Protein AF-A0A7S3DRX4-F1 (afdb_monomer_lite)

Foldseek 3Di:
DVVVVVVVVVPPPPDDPPDDDPDDDDQPDPDCPSVLCVVPVPDQAEEQEDDDPVSVVSLVVQLVCQLQQLDQRHAEYQQEPNSCVVVLVVQCVCVVVVVTDDRSCLSYHYDPHPVRSVVVSVVSSVDDRDGDDNDDPVVVCVVPCPDDDDDPDDDDDDDPDDDDPDCPCSVPVPDDDDDDPPPPD

Sequence (185 aa):
DKAEIRQSADHALENDPSQPIRQLLVAGGIDLQERKRLLVQGANALIVLPGGPGTFDEMWEMACARNLGMSQLPMVCVNIDNYYEPFRQMLERAWKDKLVKLRPQDIIHFASSAEEAVRWCEDAQHREAPFVELKKRKEALRSQSVLGSPIVETTPKRRISLVAKSLSWLSSFGHQEQTDEMQAR

Radius of gyration: 22.52 Å; chains: 1; bounding box: 49×74×50 Å

Structure (mmCIF, N/CA/C/O backbone):
data_AF-A0A7S3DRX4-F1
#
_entry.id   AF-A0A7S3DRX4-F1
#
loop_
_atom_site.group_PDB
_atom_site.id
_atom_site.type_symbol
_atom_site.label_atom_id
_atom_site.label_alt_id
_atom_site.label_comp_id
_atom_site.label_asym_id
_atom_site.label_entity_id
_atom_site.label_seq_id
_atom_site.pdbx_PDB_ins_code
_atom_site.Cartn_x
_atom_site.Cartn_y
_atom_site.Cartn_z
_atom_site.occupancy
_atom_site.B_iso_or_equiv
_atom_site.auth_seq_id
_atom_site.auth_comp_id
_atom_site.auth_asym_id
_atom_site.auth_atom_id
_atom_site.pdbx_PDB_model_num
ATOM 1 N N . ASP A 1 1 ? -3.727 -34.685 -38.687 1.00 49.28 1 ASP A N 1
ATOM 2 C CA . ASP A 1 1 ? -4.941 -33.884 -38.506 1.00 49.28 1 ASP A CA 1
ATOM 3 C C . ASP A 1 1 ? -4.659 -32.784 -37.485 1.00 49.28 1 ASP A C 1
ATOM 5 O O . ASP A 1 1 ? -4.166 -33.090 -36.407 1.00 49.28 1 ASP A O 1
ATOM 9 N N . LYS A 1 2 ? -4.801 -31.500 -37.841 1.00 40.38 2 LYS A N 1
ATOM 10 C CA . LYS A 1 2 ? -4.405 -30.376 -36.955 1.00 40.38 2 LYS A CA 1
ATOM 11 C C . LYS A 1 2 ? -5.476 -30.041 -35.907 1.00 40.38 2 LYS A C 1
ATOM 13 O O . LYS A 1 2 ? -5.197 -29.262 -34.996 1.00 40.38 2 LYS A O 1
ATOM 18 N N . ALA A 1 3 ? -6.673 -30.614 -36.042 1.00 46.56 3 ALA A N 1
ATOM 19 C CA . ALA A 1 3 ? -7.772 -30.449 -35.096 1.00 46.56 3 ALA A CA 1
ATOM 20 C C . ALA A 1 3 ? -7.624 -31.377 -33.873 1.00 46.56 3 ALA A C 1
ATOM 22 O O . ALA A 1 3 ? -7.776 -30.914 -32.746 1.00 46.56 3 ALA A O 1
ATOM 23 N N . GLU A 1 4 ? -7.206 -32.632 -34.070 1.00 43.31 4 GLU A N 1
ATOM 24 C CA . GLU A 1 4 ? -7.025 -33.608 -32.977 1.00 43.31 4 GLU A CA 1
ATOM 25 C C . GLU A 1 4 ? -5.860 -33.258 -32.035 1.00 43.31 4 GLU A C 1
ATOM 27 O O . GLU A 1 4 ? -5.926 -33.493 -30.828 1.00 43.31 4 GLU A O 1
ATOM 32 N N . ILE A 1 5 ? -4.808 -32.615 -32.556 1.00 48.59 5 ILE A N 1
ATOM 33 C CA . ILE A 1 5 ? -3.662 -32.165 -31.746 1.00 48.59 5 ILE A CA 1
ATOM 34 C C . ILE A 1 5 ? -4.059 -31.003 -30.817 1.00 48.59 5 ILE A C 1
ATOM 36 O O . ILE A 1 5 ? -3.516 -30.885 -29.723 1.00 48.59 5 ILE A O 1
ATOM 40 N N . ARG A 1 6 ? -5.028 -30.164 -31.216 1.00 46.38 6 ARG A N 1
ATOM 41 C CA . ARG A 1 6 ? -5.523 -29.051 -30.386 1.00 46.38 6 ARG A CA 1
ATOM 42 C C . ARG A 1 6 ? -6.396 -29.545 -29.232 1.00 46.38 6 ARG A C 1
ATOM 44 O O . ARG A 1 6 ? -6.148 -29.162 -28.099 1.00 46.38 6 ARG A O 1
ATOM 51 N N . GLN A 1 7 ? -7.319 -30.471 -29.494 1.00 46.53 7 GLN A N 1
ATOM 52 C CA . GLN A 1 7 ? -8.170 -31.045 -28.440 1.00 46.53 7 GLN A CA 1
ATOM 53 C C . GLN A 1 7 ? -7.386 -31.857 -27.398 1.00 46.53 7 GLN A C 1
ATOM 55 O O . GLN A 1 7 ? -7.758 -31.882 -26.229 1.00 46.53 7 GLN A O 1
ATOM 60 N N . SER A 1 8 ? -6.276 -32.480 -27.801 1.00 46.25 8 SER A N 1
ATOM 61 C CA . SER A 1 8 ? -5.409 -33.240 -26.889 1.00 46.25 8 SER A CA 1
ATOM 62 C C . SER A 1 8 ? -4.574 -32.344 -25.959 1.00 46.25 8 SER A C 1
ATOM 64 O O . SER A 1 8 ? -4.158 -32.792 -24.894 1.00 46.25 8 SER A O 1
ATOM 66 N N . ALA A 1 9 ? -4.327 -31.087 -26.346 1.00 49.44 9 ALA A N 1
ATOM 67 C CA . ALA A 1 9 ? -3.584 -30.116 -25.541 1.00 49.44 9 ALA A CA 1
ATOM 68 C C . ALA A 1 9 ? -4.468 -29.430 -24.486 1.00 49.44 9 ALA A C 1
ATOM 70 O O . ALA A 1 9 ? -3.994 -29.142 -23.389 1.00 49.44 9 ALA A O 1
ATOM 71 N N . ASP A 1 10 ? -5.753 -29.231 -24.790 1.00 48.72 10 ASP A N 1
ATOM 72 C CA . ASP A 1 10 ? -6.695 -28.545 -23.898 1.00 48.72 10 ASP A CA 1
ATOM 73 C C . ASP A 1 10 ? -7.048 -29.380 -22.648 1.00 48.72 10 ASP A C 1
ATOM 75 O O . ASP A 1 10 ? -7.311 -28.821 -21.586 1.00 48.72 10 ASP A O 1
ATOM 79 N N . HIS A 1 11 ? -6.988 -30.716 -22.726 1.00 44.94 11 HIS A N 1
ATOM 80 C CA . HIS A 1 11 ? -7.337 -31.612 -21.611 1.00 44.94 11 HIS A CA 1
ATOM 81 C C . HIS A 1 11 ? -6.193 -31.914 -20.622 1.00 44.94 11 HIS A C 1
ATOM 83 O O . HIS A 1 11 ? -6.435 -32.535 -19.590 1.00 44.94 11 HIS A O 1
ATOM 89 N N . ALA A 1 12 ? -4.956 -31.492 -20.906 1.00 45.66 12 ALA A N 1
ATOM 90 C CA . ALA A 1 12 ? -3.770 -31.846 -20.111 1.00 45.66 12 ALA A CA 1
ATOM 91 C C . ALA A 1 12 ? -3.313 -30.749 -19.122 1.00 45.66 12 ALA A C 1
ATOM 93 O O . ALA A 1 12 ? -2.239 -30.861 -18.532 1.00 45.66 12 ALA A O 1
ATOM 94 N N . LEU A 1 13 ? -4.097 -29.680 -18.942 1.00 49.72 13 LEU A N 1
ATOM 95 C CA . LEU A 1 13 ? -3.706 -28.492 -18.164 1.00 49.72 13 LEU A CA 1
ATOM 96 C C . LEU A 1 13 ? -4.310 -28.414 -16.751 1.00 49.72 13 LEU A C 1
ATOM 98 O O . LEU A 1 13 ? -4.142 -27.405 -16.061 1.00 49.72 13 LEU A O 1
ATOM 102 N N . GLU A 1 14 ? -4.980 -29.461 -16.276 1.00 49.88 14 GLU A N 1
ATOM 103 C CA . GLU A 1 14 ? -5.522 -29.486 -14.917 1.00 49.88 14 GLU A CA 1
ATOM 104 C C . GLU A 1 14 ? -4.523 -30.098 -13.921 1.00 49.88 14 GLU A C 1
ATOM 106 O O . GLU A 1 14 ? -4.539 -31.285 -13.618 1.00 49.88 14 GLU A O 1
ATOM 111 N N . ASN A 1 15 ? -3.697 -29.206 -13.360 1.00 53.16 15 ASN A N 1
ATOM 112 C CA . ASN A 1 15 ? -2.988 -29.316 -12.073 1.00 53.16 15 ASN A CA 1
ATOM 113 C C . ASN A 1 15 ? -1.650 -30.082 -12.034 1.00 53.16 15 ASN A C 1
ATOM 115 O O . ASN A 1 15 ? -1.493 -31.047 -11.290 1.00 53.16 15 ASN A O 1
ATOM 119 N N . ASP A 1 16 ? -0.638 -29.543 -12.722 1.00 53.25 16 ASP A N 1
ATOM 120 C CA . ASP A 1 16 ? 0.780 -29.824 -12.453 1.00 53.25 16 ASP A CA 1
ATOM 121 C C . ASP A 1 16 ? 1.459 -28.599 -11.783 1.00 53.25 16 ASP A C 1
ATOM 123 O O . ASP A 1 16 ? 1.502 -27.527 -12.397 1.00 53.25 16 ASP A O 1
ATOM 127 N N . PRO A 1 17 ? 2.002 -28.708 -10.549 1.00 52.19 17 PRO A N 1
ATOM 128 C CA . PRO A 1 17 ? 2.728 -27.626 -9.869 1.00 52.19 17 PRO A CA 1
ATOM 129 C C . PRO A 1 17 ? 4.040 -27.210 -10.563 1.00 52.19 17 PRO A C 1
ATOM 131 O O . PRO A 1 17 ? 4.662 -26.233 -10.144 1.00 52.19 17 PRO A O 1
ATOM 134 N N . SER A 1 18 ? 4.466 -27.918 -11.614 1.00 58.84 18 SER A N 1
ATOM 135 C CA . SER A 1 18 ? 5.641 -27.582 -12.423 1.00 58.84 18 SER A CA 1
ATOM 136 C C . SER A 1 18 ? 5.382 -26.550 -13.528 1.00 58.84 18 SER A C 1
ATOM 138 O O . SER A 1 18 ? 6.347 -26.066 -14.118 1.00 58.84 18 SER A O 1
ATOM 140 N N . GLN A 1 19 ? 4.125 -26.176 -13.808 1.00 57.34 19 GLN A N 1
ATOM 141 C CA . GLN A 1 19 ? 3.816 -25.200 -14.858 1.00 57.34 19 GLN A CA 1
ATOM 142 C C . GLN A 1 19 ? 3.867 -23.759 -14.325 1.00 57.34 19 GLN A C 1
ATOM 144 O O . GLN A 1 19 ? 2.940 -23.320 -13.635 1.00 57.34 19 GLN A O 1
ATOM 149 N N . PRO A 1 20 ? 4.914 -22.972 -14.640 1.00 69.62 20 PRO A N 1
ATOM 150 C CA . PRO A 1 20 ? 5.023 -21.612 -14.156 1.00 69.62 20 PRO A CA 1
ATOM 151 C C . PRO A 1 20 ? 4.202 -20.720 -15.094 1.00 69.62 20 PRO A C 1
ATOM 153 O O . PRO A 1 20 ? 4.526 -20.599 -16.268 1.00 69.62 20 PRO A O 1
ATOM 156 N N . ILE A 1 21 ? 3.160 -20.070 -14.566 1.00 77.06 21 ILE A N 1
ATOM 157 C CA . ILE A 1 21 ? 2.315 -19.081 -15.266 1.00 77.06 21 ILE A CA 1
ATOM 158 C C . ILE A 1 21 ? 1.355 -19.702 -16.303 1.00 77.06 21 ILE A C 1
ATOM 160 O O . ILE A 1 21 ? 1.748 -20.129 -17.382 1.00 77.06 21 ILE A O 1
ATOM 164 N N . ARG A 1 22 ? 0.044 -19.648 -16.014 1.00 84.69 22 ARG A N 1
ATOM 165 C CA . ARG A 1 22 ? -1.017 -20.097 -16.941 1.00 84.69 22 ARG A CA 1
ATOM 166 C C . ARG A 1 22 ? -1.198 -19.181 -18.156 1.00 84.69 22 ARG A C 1
ATOM 168 O O . ARG A 1 22 ? -1.606 -19.640 -19.216 1.00 84.69 22 ARG A O 1
ATOM 175 N N . GLN A 1 23 ? -0.926 -17.886 -18.004 1.00 86.50 23 GLN A N 1
ATOM 176 C CA . GLN A 1 23 ? -1.088 -16.895 -19.065 1.00 86.50 23 GLN A CA 1
ATOM 177 C C . GLN A 1 23 ? -0.111 -15.732 -18.873 1.00 86.50 23 GLN A C 1
ATOM 179 O O . GLN A 1 23 ? -0.004 -15.184 -17.777 1.00 86.50 23 GLN A O 1
ATOM 184 N N . LEU A 1 24 ? 0.568 -15.327 -19.950 1.00 89.69 24 LEU A N 1
ATOM 185 C CA . LEU A 1 24 ? 1.406 -14.129 -19.990 1.00 89.69 24 LEU A CA 1
ATOM 186 C C . LEU A 1 24 ? 0.728 -13.063 -20.854 1.00 89.69 24 LEU A C 1
ATOM 188 O O . LEU A 1 24 ? 0.611 -13.219 -22.068 1.00 89.69 24 LEU A O 1
ATOM 192 N N . LEU A 1 25 ? 0.296 -11.973 -20.225 1.00 89.88 25 LEU A N 1
ATOM 193 C CA . LEU A 1 25 ? -0.255 -10.811 -20.915 1.00 89.88 25 LEU A CA 1
ATOM 194 C C . LEU A 1 25 ? 0.857 -9.787 -21.166 1.00 89.88 25 LEU A C 1
ATOM 196 O O . LEU A 1 25 ? 1.540 -9.367 -20.233 1.00 89.88 25 LEU A O 1
ATOM 200 N N . VAL A 1 26 ? 1.030 -9.371 -22.421 1.00 91.56 26 VAL A N 1
ATOM 201 C CA . VAL A 1 26 ? 2.010 -8.348 -22.814 1.00 91.56 26 VAL A CA 1
ATOM 202 C C . VAL A 1 26 ? 1.281 -7.026 -23.035 1.00 91.56 26 VAL A C 1
ATOM 204 O O . VAL A 1 26 ? 0.397 -6.943 -23.884 1.00 91.56 26 VAL A O 1
ATOM 207 N N . ALA A 1 27 ? 1.654 -5.993 -22.279 1.00 92.50 27 ALA A N 1
ATOM 208 C CA . ALA A 1 27 ? 1.174 -4.633 -22.516 1.00 92.50 27 ALA A CA 1
ATOM 209 C C . ALA A 1 27 ? 1.829 -4.069 -23.790 1.00 92.50 27 ALA A C 1
ATOM 211 O O . ALA A 1 27 ? 3.051 -4.136 -23.930 1.00 92.50 27 ALA A O 1
ATOM 212 N N . GLY A 1 28 ? 1.028 -3.538 -24.717 1.00 90.50 28 GLY A N 1
ATOM 213 C CA . GLY A 1 28 ? 1.501 -3.008 -26.004 1.00 90.50 28 GLY A CA 1
ATOM 214 C C . GLY A 1 28 ? 1.748 -1.495 -26.011 1.00 90.50 28 GLY A C 1
ATOM 215 O O . GLY A 1 28 ? 2.264 -0.958 -26.990 1.00 90.50 28 GLY A O 1
ATOM 216 N N . GLY A 1 29 ? 1.350 -0.801 -24.947 1.00 85.44 29 GLY A N 1
ATOM 217 C CA . GLY A 1 29 ? 1.436 0.643 -24.805 1.00 85.44 29 GLY A CA 1
ATOM 218 C C . GLY A 1 29 ? 2.857 1.173 -24.617 1.00 85.44 29 GLY A C 1
ATOM 219 O O . GLY A 1 29 ? 3.806 0.451 -24.326 1.00 85.44 29 GLY A O 1
ATOM 220 N N . ILE A 1 30 ? 2.986 2.493 -24.756 1.00 90.88 30 ILE A N 1
ATOM 221 C CA . ILE A 1 30 ? 4.248 3.231 -24.571 1.00 90.88 30 ILE A CA 1
ATOM 222 C C . ILE A 1 30 ? 4.507 3.630 -23.108 1.00 90.88 30 ILE A C 1
ATOM 224 O O . ILE A 1 30 ? 5.489 4.314 -22.822 1.00 90.88 30 ILE A O 1
ATOM 228 N N . ASP A 1 31 ? 3.609 3.267 -22.190 1.00 88.94 31 ASP A N 1
ATOM 229 C CA . ASP A 1 31 ? 3.644 3.661 -20.783 1.00 88.94 31 ASP A CA 1
ATOM 230 C C . ASP A 1 31 ? 3.287 2.497 -19.838 1.00 88.94 31 ASP A C 1
ATOM 232 O O . ASP A 1 31 ? 2.937 1.393 -20.255 1.00 88.94 31 ASP A O 1
ATOM 236 N N . LEU A 1 32 ? 3.402 2.740 -18.529 1.00 90.75 32 LEU A N 1
ATOM 237 C CA . LEU A 1 32 ? 3.106 1.745 -17.494 1.00 90.75 32 LEU A CA 1
ATOM 238 C C . LEU A 1 32 ? 1.603 1.567 -17.220 1.00 90.75 32 LEU A C 1
ATOM 240 O O . LEU A 1 32 ? 1.238 0.654 -16.480 1.00 90.75 32 LEU A O 1
ATOM 244 N N . GLN A 1 33 ? 0.734 2.414 -17.778 1.00 90.69 33 GLN A N 1
ATOM 245 C CA . GLN A 1 33 ? -0.687 2.449 -17.420 1.00 90.69 33 GLN A CA 1
ATOM 246 C C . GLN A 1 33 ? -1.411 1.209 -17.931 1.00 90.69 33 GLN A C 1
ATOM 248 O O . GLN A 1 33 ? -2.184 0.593 -17.198 1.00 90.69 33 GLN A O 1
ATOM 253 N N . GLU A 1 34 ? -1.118 0.787 -19.163 1.00 90.88 34 GLU A N 1
ATO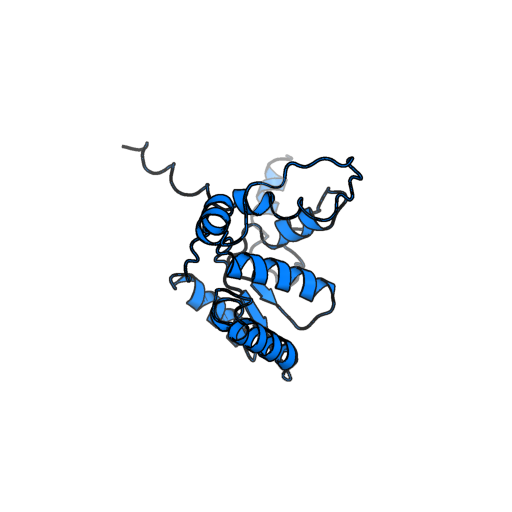M 254 C CA . GLU A 1 34 ? -1.710 -0.439 -19.695 1.00 90.88 34 GLU A CA 1
ATOM 255 C C . GLU A 1 34 ? -1.283 -1.668 -18.886 1.00 90.88 34 GLU A C 1
ATOM 257 O O . GLU A 1 34 ? -2.122 -2.513 -18.572 1.00 90.88 34 GLU A O 1
ATOM 262 N N . ARG A 1 35 ? -0.007 -1.740 -18.483 1.00 93.31 35 ARG A N 1
ATOM 263 C CA . ARG A 1 35 ? 0.499 -2.835 -17.645 1.00 93.31 35 ARG A CA 1
ATOM 264 C C . ARG A 1 35 ? -0.269 -2.919 -16.324 1.00 93.31 35 ARG A C 1
ATOM 266 O O . ARG A 1 35 ? -0.725 -3.998 -15.965 1.00 93.31 35 ARG A O 1
ATOM 273 N N . LYS A 1 36 ? -0.459 -1.792 -15.632 1.00 92.44 36 LYS A N 1
ATOM 274 C CA . LYS A 1 36 ? -1.219 -1.732 -14.370 1.00 92.44 36 LYS A CA 1
ATOM 275 C C . LYS A 1 36 ? -2.682 -2.122 -14.551 1.00 92.44 36 LYS A C 1
ATOM 277 O O . LYS A 1 36 ? -3.208 -2.916 -13.777 1.00 92.44 36 LYS A O 1
ATOM 282 N N . ARG A 1 37 ? -3.326 -1.620 -15.609 1.00 89.81 37 ARG A N 1
ATOM 283 C CA . ARG A 1 37 ? -4.703 -1.989 -15.956 1.00 89.81 37 ARG A CA 1
ATOM 284 C C . ARG A 1 37 ? -4.840 -3.498 -16.126 1.00 89.81 37 ARG A C 1
ATOM 286 O O . ARG A 1 37 ? -5.767 -4.073 -15.570 1.00 89.81 37 ARG A O 1
ATOM 293 N N . LEU A 1 38 ? -3.935 -4.124 -16.879 1.00 91.75 38 LEU A N 1
ATOM 294 C CA . LEU A 1 38 ? -3.961 -5.569 -17.113 1.00 91.75 38 LEU A CA 1
ATOM 295 C C . LEU A 1 38 ? -3.724 -6.377 -15.828 1.00 91.75 38 LEU A C 1
ATOM 297 O O . LEU A 1 38 ? -4.304 -7.446 -15.698 1.00 91.75 38 LEU A O 1
ATOM 301 N N . LEU A 1 39 ? -2.937 -5.866 -14.872 1.00 90.12 39 LEU A N 1
ATOM 302 C CA . LEU A 1 39 ? -2.727 -6.523 -13.572 1.00 90.12 39 LEU A CA 1
ATOM 303 C C . LEU A 1 39 ? -3.992 -6.563 -12.703 1.00 90.12 39 LEU A C 1
ATOM 305 O O . LEU A 1 39 ? -4.173 -7.497 -11.930 1.00 90.12 39 LEU A O 1
ATOM 309 N N . VAL A 1 40 ? -4.850 -5.548 -12.812 1.00 90.75 40 VAL A N 1
ATOM 310 C CA . VAL A 1 40 ? -6.074 -5.433 -12.000 1.00 90.75 40 VAL A CA 1
ATOM 311 C C . VAL A 1 40 ? -7.305 -5.963 -12.745 1.00 90.75 40 VAL A C 1
ATOM 313 O O . VAL A 1 40 ? -8.309 -6.315 -12.127 1.00 90.75 40 VAL A O 1
ATOM 316 N N . GLN A 1 41 ? -7.258 -6.028 -14.076 1.00 89.56 41 GLN A N 1
ATOM 317 C CA . GLN A 1 41 ? -8.379 -6.482 -14.891 1.00 89.56 41 GLN A CA 1
ATOM 318 C C . GLN A 1 41 ? -8.745 -7.935 -14.557 1.00 89.56 41 GLN A C 1
ATOM 320 O O . GLN A 1 41 ? -7.951 -8.847 -14.756 1.00 89.56 41 GLN A O 1
ATOM 325 N N . GLY A 1 42 ? -9.976 -8.144 -14.083 1.00 85.62 42 GLY A N 1
ATOM 326 C CA . GLY A 1 42 ? -10.470 -9.465 -13.687 1.00 85.62 42 GLY A CA 1
ATOM 327 C C . GLY A 1 42 ? -9.988 -9.939 -12.313 1.00 85.62 42 GLY A C 1
ATOM 328 O O . GLY A 1 42 ? -10.329 -11.048 -11.915 1.00 85.62 42 GLY A O 1
ATOM 329 N N . ALA A 1 43 ? -9.230 -9.125 -11.572 1.00 91.19 43 ALA A N 1
ATOM 330 C CA . ALA A 1 43 ? -8.873 -9.439 -10.194 1.00 91.19 43 ALA A CA 1
ATOM 331 C C . ALA A 1 43 ? -10.089 -9.269 -9.269 1.00 91.19 43 ALA A C 1
ATOM 333 O O . ALA A 1 43 ? -10.846 -8.307 -9.401 1.00 91.19 43 ALA A O 1
ATOM 334 N N . ASN A 1 44 ? -10.244 -10.172 -8.295 1.00 91.81 44 ASN A N 1
ATOM 335 C CA . ASN A 1 44 ? -11.272 -10.069 -7.248 1.00 91.81 44 ASN A CA 1
ATOM 336 C C . ASN A 1 44 ? -10.746 -9.464 -5.940 1.00 91.81 44 ASN A C 1
ATOM 338 O O . ASN A 1 44 ? -11.534 -9.084 -5.079 1.00 91.81 44 ASN A O 1
ATOM 342 N N . ALA A 1 45 ? -9.427 -9.378 -5.782 1.00 93.88 45 ALA A N 1
ATOM 343 C CA . ALA A 1 45 ? -8.760 -8.701 -4.682 1.00 93.88 45 ALA A CA 1
ATOM 344 C C . ALA A 1 45 ? -7.313 -8.365 -5.069 1.00 93.88 45 ALA A C 1
ATOM 346 O O . ALA A 1 45 ? -6.765 -8.943 -6.009 1.00 93.88 45 ALA A O 1
ATOM 347 N N . LEU A 1 46 ? -6.685 -7.463 -4.316 1.00 95.62 46 LEU A N 1
ATOM 348 C CA . LEU A 1 46 ? -5.258 -7.169 -4.387 1.00 95.62 46 LEU A CA 1
ATOM 349 C C . LEU A 1 46 ? -4.582 -7.510 -3.063 1.00 95.62 46 LEU A C 1
ATOM 351 O O . LEU A 1 46 ? -4.986 -7.026 -2.003 1.00 95.62 46 LEU A O 1
ATOM 355 N N . ILE A 1 47 ? -3.505 -8.282 -3.155 1.00 97.06 47 ILE A N 1
ATOM 356 C CA . ILE A 1 47 ? -2.601 -8.563 -2.044 1.00 97.06 47 ILE A CA 1
ATOM 357 C C . ILE A 1 47 ? -1.271 -7.884 -2.353 1.00 97.06 47 ILE A C 1
ATOM 359 O O . ILE A 1 47 ? -0.636 -8.168 -3.368 1.00 97.06 47 ILE A O 1
ATOM 363 N N . VAL A 1 48 ? -0.856 -6.977 -1.477 1.00 97.50 48 VAL A N 1
ATOM 364 C CA . VAL A 1 48 ? 0.374 -6.201 -1.620 1.00 97.50 48 VAL A CA 1
ATOM 365 C C . VAL A 1 48 ? 1.422 -6.768 -0.670 1.00 97.50 48 VAL A C 1
ATOM 367 O O . VAL A 1 48 ? 1.250 -6.759 0.550 1.00 97.50 48 VAL A O 1
ATOM 370 N N . LEU A 1 49 ? 2.512 -7.276 -1.237 1.00 97.50 49 LEU A N 1
ATOM 371 C CA . LEU A 1 49 ? 3.666 -7.766 -0.486 1.00 97.50 49 LEU A CA 1
ATOM 372 C C . LEU A 1 49 ? 4.702 -6.648 -0.298 1.00 97.50 49 LEU A C 1
ATOM 374 O O . LEU A 1 49 ? 4.760 -5.754 -1.147 1.00 97.50 49 LEU A O 1
ATOM 378 N N . PRO A 1 50 ? 5.554 -6.711 0.747 1.00 97.25 50 PRO A N 1
ATOM 379 C CA . PRO A 1 50 ? 6.663 -5.775 0.923 1.00 97.25 50 PRO A CA 1
ATOM 380 C C . PRO A 1 50 ? 7.490 -5.621 -0.358 1.00 97.25 50 PRO A C 1
ATOM 382 O O . PRO A 1 50 ? 7.870 -6.607 -0.991 1.00 97.25 50 PRO A O 1
ATOM 385 N N . GLY A 1 51 ? 7.769 -4.380 -0.752 1.00 96.00 51 GLY A N 1
ATOM 386 C CA . GLY A 1 51 ? 8.342 -4.095 -2.063 1.00 96.00 51 GLY A CA 1
ATOM 387 C C . GLY A 1 51 ? 8.861 -2.670 -2.209 1.00 96.00 51 GLY A C 1
ATOM 388 O O . GLY A 1 51 ? 8.884 -1.892 -1.264 1.00 96.00 51 GLY A O 1
ATOM 389 N N . GLY A 1 52 ? 9.333 -2.336 -3.407 1.00 95.25 52 GLY A N 1
ATOM 390 C CA . GLY A 1 52 ? 9.945 -1.039 -3.697 1.00 95.25 52 GLY A CA 1
ATOM 391 C C . GLY A 1 52 ? 8.969 0.010 -4.248 1.00 95.25 52 GLY A C 1
ATOM 392 O O . GLY A 1 52 ? 7.750 -0.157 -4.193 1.00 95.25 52 GLY A O 1
ATOM 393 N N . PRO A 1 53 ? 9.499 1.079 -4.872 1.00 95.69 53 PRO A N 1
ATOM 394 C CA . PRO A 1 53 ? 8.696 2.158 -5.448 1.00 95.69 53 PRO A CA 1
ATOM 395 C C . PRO A 1 53 ? 7.623 1.701 -6.445 1.00 95.69 53 PRO A C 1
ATOM 397 O O . PRO A 1 53 ? 6.546 2.281 -6.463 1.00 95.69 53 PRO A O 1
ATOM 400 N N . GLY A 1 54 ? 7.885 0.656 -7.240 1.00 95.00 54 GLY A N 1
ATOM 401 C CA . GLY A 1 54 ? 6.894 0.110 -8.178 1.00 95.00 54 GLY A CA 1
ATOM 402 C C . GLY A 1 54 ? 5.665 -0.466 -7.470 1.00 95.00 54 GLY A C 1
ATOM 403 O O . GLY A 1 54 ? 4.538 -0.158 -7.841 1.00 95.00 54 GLY A O 1
ATOM 404 N N . THR A 1 55 ? 5.883 -1.217 -6.388 1.00 95.75 55 THR A N 1
ATOM 405 C CA . THR A 1 55 ? 4.809 -1.733 -5.531 1.00 95.75 55 THR A CA 1
ATOM 406 C C . THR A 1 55 ? 4.028 -0.593 -4.885 1.00 95.75 55 THR A C 1
ATOM 408 O O . THR A 1 55 ? 2.804 -0.641 -4.814 1.00 95.75 55 THR A O 1
ATOM 411 N N . PHE A 1 56 ? 4.717 0.457 -4.426 1.00 95.44 56 PHE A N 1
ATOM 412 C CA . PHE A 1 56 ? 4.054 1.611 -3.817 1.00 95.44 56 PHE A CA 1
ATOM 413 C C . PHE A 1 56 ? 3.224 2.415 -4.812 1.00 95.44 56 PHE A C 1
ATOM 415 O O . PHE A 1 56 ? 2.144 2.871 -4.454 1.00 95.44 56 PHE A O 1
ATOM 422 N N . ASP A 1 57 ? 3.710 2.585 -6.037 1.00 95.88 57 ASP A N 1
ATOM 423 C CA . ASP A 1 57 ? 2.996 3.265 -7.116 1.00 95.88 57 ASP A CA 1
ATOM 424 C C . ASP A 1 57 ? 1.673 2.548 -7.443 1.00 95.88 57 ASP A C 1
ATOM 426 O O . ASP A 1 57 ? 0.615 3.174 -7.459 1.00 95.88 57 ASP A O 1
ATOM 430 N N . GLU A 1 58 ? 1.704 1.221 -7.583 1.00 95.38 58 GLU A N 1
ATOM 431 C CA . GLU A 1 58 ? 0.506 0.397 -7.809 1.00 95.38 58 GLU A CA 1
ATOM 432 C C . GLU A 1 58 ? -0.445 0.394 -6.597 1.00 95.38 58 GLU A C 1
ATOM 434 O O . GLU A 1 58 ? -1.652 0.608 -6.743 1.00 95.38 58 GLU A O 1
ATOM 439 N N . MET A 1 59 ? 0.094 0.222 -5.386 1.00 95.88 59 MET A N 1
ATOM 440 C CA . MET A 1 59 ? -0.680 0.257 -4.140 1.00 95.88 59 MET A CA 1
ATOM 441 C C . MET A 1 59 ? -1.400 1.601 -3.961 1.00 95.88 59 MET A C 1
ATOM 443 O O . MET A 1 59 ? -2.590 1.630 -3.638 1.00 95.88 59 MET A O 1
ATOM 447 N N . TRP A 1 60 ? -0.705 2.723 -4.170 1.00 95.88 60 TRP A N 1
ATOM 448 C CA . TRP A 1 60 ? -1.292 4.053 -3.997 1.00 95.88 60 TRP A CA 1
ATOM 449 C C . TRP A 1 60 ? -2.298 4.408 -5.078 1.00 95.88 60 TRP A C 1
ATOM 451 O O . TRP A 1 60 ? -3.283 5.084 -4.771 1.00 95.88 60 TRP A O 1
ATOM 461 N N . GLU A 1 61 ? -2.096 3.944 -6.309 1.00 95.12 61 GLU A N 1
ATOM 462 C CA . GLU A 1 61 ? -3.078 4.108 -7.378 1.00 95.12 61 GLU A CA 1
ATOM 463 C C . GLU A 1 61 ? -4.424 3.490 -6.977 1.00 95.12 61 GLU A C 1
ATOM 465 O O . GLU A 1 61 ? -5.460 4.167 -7.030 1.00 95.12 61 GLU A O 1
ATOM 470 N N . MET A 1 62 ? -4.410 2.260 -6.452 1.00 94.75 62 MET A N 1
ATOM 471 C CA . MET A 1 62 ? -5.637 1.614 -5.988 1.00 94.75 62 MET A CA 1
ATOM 472 C C . MET A 1 62 ? -6.181 2.222 -4.688 1.00 94.75 62 MET A C 1
ATOM 474 O O . MET A 1 62 ? -7.392 2.418 -4.565 1.00 94.75 62 MET A O 1
ATOM 478 N N . ALA A 1 63 ? -5.321 2.590 -3.733 1.00 94.81 63 ALA A N 1
ATOM 479 C CA . ALA A 1 63 ? -5.744 3.274 -2.507 1.00 94.81 63 ALA A CA 1
ATOM 480 C C . ALA A 1 63 ? -6.487 4.585 -2.819 1.00 94.81 63 ALA A C 1
ATOM 482 O O . ALA A 1 63 ? -7.532 4.880 -2.232 1.00 94.81 63 ALA A O 1
ATOM 483 N N . CYS A 1 64 ? -5.981 5.361 -3.783 1.00 94.38 64 CYS A N 1
ATOM 484 C CA . CYS A 1 64 ? -6.623 6.586 -4.247 1.00 94.38 64 CYS A CA 1
ATOM 485 C C . CYS A 1 64 ? -7.966 6.295 -4.922 1.00 94.38 64 CYS A C 1
ATOM 487 O O . CYS A 1 64 ? -8.953 6.967 -4.614 1.00 94.38 64 CYS A O 1
ATOM 489 N N . ALA A 1 65 ? -8.022 5.287 -5.800 1.00 92.44 65 ALA A N 1
ATOM 490 C CA . ALA A 1 65 ? -9.259 4.875 -6.459 1.00 92.44 65 ALA A CA 1
ATOM 491 C C . ALA A 1 65 ? -10.334 4.461 -5.439 1.00 92.44 65 ALA A C 1
ATOM 493 O O . ALA A 1 65 ? -11.470 4.932 -5.530 1.00 92.44 65 ALA A O 1
ATOM 494 N N . ARG A 1 66 ? -9.969 3.679 -4.415 1.00 92.06 66 ARG A N 1
ATOM 495 C CA . ARG A 1 66 ? -10.862 3.306 -3.304 1.00 92.06 66 ARG A CA 1
ATOM 496 C C . ARG A 1 66 ? -11.332 4.515 -2.502 1.00 92.06 66 ARG A C 1
ATOM 498 O O . ARG A 1 66 ? -12.528 4.696 -2.306 1.00 92.06 66 ARG A O 1
ATOM 505 N N . ASN A 1 67 ? -10.420 5.399 -2.098 1.00 92.06 67 ASN A N 1
ATOM 506 C CA . ASN A 1 67 ? -10.767 6.614 -1.350 1.00 92.06 67 ASN A CA 1
ATOM 507 C C . ASN A 1 67 ? -11.689 7.572 -2.137 1.00 92.06 67 ASN A C 1
ATOM 509 O O . ASN A 1 67 ? -12.449 8.346 -1.548 1.00 92.06 67 ASN A O 1
ATOM 513 N N . LEU A 1 68 ? -11.633 7.529 -3.470 1.00 90.69 68 LEU A N 1
ATOM 514 C CA . LEU A 1 68 ? -12.535 8.266 -4.354 1.00 90.69 68 LEU A CA 1
ATOM 515 C C . LEU A 1 68 ? -13.838 7.513 -4.666 1.00 90.69 68 LEU A C 1
ATOM 517 O O . LEU A 1 68 ? -14.696 8.090 -5.324 1.00 90.69 68 LEU A O 1
ATOM 521 N N . GLY A 1 69 ? -14.012 6.271 -4.208 1.00 87.81 69 GLY A N 1
ATOM 522 C CA . GLY A 1 69 ? -15.176 5.439 -4.538 1.00 87.81 69 GLY A CA 1
ATOM 523 C C . GLY A 1 69 ? -15.198 4.947 -5.986 1.00 87.81 69 GLY A C 1
ATOM 524 O O . GLY A 1 69 ? -16.254 4.588 -6.491 1.00 87.81 69 GLY A O 1
ATOM 525 N N . MET A 1 70 ? -14.055 4.966 -6.673 1.00 87.75 70 MET A N 1
ATOM 526 C CA . MET A 1 70 ? -13.917 4.530 -8.068 1.00 87.75 70 MET A CA 1
ATOM 527 C C . MET A 1 70 ? -13.577 3.040 -8.195 1.00 87.75 70 MET A C 1
ATOM 529 O O . MET A 1 70 ? -13.681 2.480 -9.279 1.00 87.75 70 MET A O 1
ATOM 533 N N . SER A 1 71 ? -13.159 2.406 -7.100 1.00 88.25 71 SER A N 1
ATOM 534 C CA . SER A 1 71 ? -12.929 0.967 -7.014 1.00 88.25 71 SER A CA 1
ATOM 535 C C . SER A 1 71 ? -13.414 0.463 -5.662 1.00 88.25 71 SER A C 1
ATOM 537 O O . SER A 1 71 ? -13.210 1.120 -4.641 1.00 88.25 71 SER A O 1
ATOM 539 N N . GLN A 1 72 ? -14.035 -0.711 -5.666 1.00 88.69 72 GLN A N 1
ATOM 540 C CA . GLN A 1 72 ? -14.427 -1.442 -4.460 1.00 88.69 72 GLN A CA 1
ATOM 541 C C . GLN A 1 72 ? -13.548 -2.676 -4.228 1.00 88.69 72 GLN A C 1
ATOM 543 O O . GLN A 1 72 ? -13.752 -3.400 -3.257 1.00 88.69 72 GLN A O 1
ATOM 548 N N . LEU A 1 73 ? -12.551 -2.897 -5.092 1.00 90.50 73 LEU A N 1
ATOM 549 C CA . LEU A 1 73 ? -11.709 -4.083 -5.078 1.00 90.50 73 LEU A CA 1
ATOM 550 C C . LEU A 1 73 ? -10.999 -4.230 -3.720 1.00 90.50 73 LEU A C 1
ATOM 552 O O . LEU A 1 73 ? -10.216 -3.334 -3.374 1.00 90.50 73 LEU A O 1
ATOM 556 N N . PRO A 1 74 ? -11.255 -5.305 -2.941 1.00 93.12 74 PRO A N 1
ATOM 557 C CA . PRO A 1 74 ? -10.574 -5.591 -1.680 1.00 93.12 74 PRO A CA 1
ATOM 558 C C . PRO A 1 74 ? -9.059 -5.460 -1.823 1.00 93.12 74 PRO A C 1
ATOM 560 O O . PRO A 1 74 ? -8.479 -6.023 -2.744 1.00 93.12 74 PRO A O 1
ATOM 563 N N . MET A 1 75 ? -8.420 -4.703 -0.933 1.00 94.94 75 MET A N 1
ATOM 564 C CA . MET A 1 75 ? -6.976 -4.499 -0.956 1.00 94.94 75 MET A CA 1
ATOM 565 C C . MET A 1 75 ? -6.390 -4.678 0.439 1.00 94.94 75 MET A C 1
ATOM 567 O O . MET A 1 75 ? -6.805 -3.999 1.385 1.00 94.94 75 MET A O 1
ATOM 571 N N . VAL A 1 76 ? -5.409 -5.571 0.538 1.00 96.94 76 VAL A N 1
ATOM 572 C CA . VAL A 1 76 ? -4.705 -5.904 1.775 1.00 96.94 76 VAL A CA 1
ATOM 573 C C . VAL A 1 76 ? -3.197 -5.863 1.568 1.00 96.94 76 VAL A C 1
ATOM 575 O O . VAL A 1 76 ? -2.683 -6.351 0.566 1.00 96.94 76 VAL A O 1
ATOM 578 N N . CYS A 1 77 ? -2.482 -5.302 2.535 1.00 98.12 77 CYS A N 1
ATOM 579 C CA . CYS A 1 77 ? -1.030 -5.363 2.617 1.00 98.12 77 CYS A CA 1
ATOM 580 C C . CYS A 1 77 ? -0.602 -6.441 3.617 1.00 98.12 77 CYS A C 1
ATOM 582 O O . CYS A 1 77 ? -1.112 -6.487 4.739 1.00 98.12 77 CYS A O 1
ATOM 584 N N . VAL A 1 78 ? 0.377 -7.261 3.238 1.00 98.31 78 VAL A N 1
ATOM 585 C CA . VAL A 1 78 ? 0.994 -8.247 4.134 1.00 98.31 78 VAL A CA 1
ATOM 586 C C . VAL A 1 78 ? 2.107 -7.564 4.931 1.00 98.31 78 VAL A C 1
ATOM 588 O O . VAL A 1 78 ? 3.184 -7.265 4.420 1.00 98.31 78 VAL A O 1
ATOM 591 N N . ASN A 1 79 ? 1.826 -7.277 6.196 1.00 97.50 79 ASN A N 1
ATOM 592 C CA . ASN A 1 79 ? 2.651 -6.503 7.114 1.00 97.50 79 ASN A CA 1
ATOM 593 C C . ASN A 1 79 ? 3.598 -7.383 7.948 1.00 97.50 79 ASN A C 1
ATOM 595 O O . ASN A 1 79 ? 3.512 -7.413 9.176 1.00 97.50 79 ASN A O 1
ATOM 599 N N . ILE A 1 80 ? 4.508 -8.091 7.277 1.00 95.69 80 ILE A N 1
ATOM 600 C CA . ILE A 1 80 ? 5.578 -8.854 7.942 1.00 95.69 80 ILE A CA 1
ATOM 601 C C . ILE A 1 80 ? 6.566 -7.889 8.606 1.00 95.69 80 ILE A C 1
ATOM 603 O O . ILE A 1 80 ? 6.880 -6.844 8.035 1.00 95.69 80 ILE A O 1
ATOM 607 N N . ASP A 1 81 ? 7.034 -8.219 9.812 1.00 96.06 81 ASP A N 1
ATOM 608 C CA . ASP A 1 81 ? 8.013 -7.436 10.587 1.00 96.06 81 ASP A CA 1
ATOM 609 C C . ASP A 1 81 ? 7.655 -5.949 10.752 1.00 96.06 81 ASP A C 1
ATOM 611 O O . ASP A 1 81 ? 8.524 -5.091 10.906 1.00 96.06 81 ASP A O 1
ATOM 615 N N . ASN A 1 82 ? 6.356 -5.629 10.728 1.00 96.44 82 ASN A N 1
ATOM 616 C CA . ASN A 1 82 ? 5.842 -4.259 10.765 1.00 96.44 82 ASN A CA 1
ATOM 617 C C . ASN A 1 82 ? 6.329 -3.371 9.600 1.00 96.44 82 ASN A C 1
ATOM 619 O O . ASN A 1 82 ? 6.379 -2.147 9.734 1.00 96.44 82 ASN A O 1
ATOM 623 N N . TYR A 1 83 ? 6.650 -3.956 8.441 1.00 97.25 83 TYR A N 1
ATOM 624 C CA . TYR A 1 83 ? 7.120 -3.235 7.253 1.00 97.25 83 TYR A CA 1
ATOM 625 C C . TYR A 1 83 ? 6.214 -2.059 6.839 1.00 97.25 83 TYR A C 1
ATOM 627 O O . TYR A 1 83 ? 6.689 -0.973 6.503 1.00 97.25 83 TYR A O 1
ATOM 635 N N . TYR A 1 84 ? 4.894 -2.252 6.890 1.00 97.38 84 TYR A N 1
ATOM 636 C CA . TYR A 1 84 ? 3.889 -1.259 6.509 1.00 97.38 84 TYR A CA 1
ATOM 637 C C . TYR A 1 84 ? 3.439 -0.340 7.647 1.00 97.38 84 TYR A C 1
ATOM 639 O O . TYR A 1 84 ? 2.584 0.527 7.442 1.00 97.38 84 TYR A O 1
ATOM 647 N N . GLU A 1 85 ? 4.017 -0.474 8.836 1.00 97.12 85 GLU A N 1
ATOM 648 C CA . GLU A 1 85 ? 3.641 0.328 9.996 1.00 97.12 85 GLU A CA 1
ATOM 649 C C . GLU A 1 85 ? 3.744 1.848 9.754 1.00 97.12 85 GLU A C 1
ATOM 651 O O . GLU A 1 85 ? 2.778 2.563 10.045 1.00 97.12 85 GLU A O 1
ATOM 656 N N . PRO A 1 86 ? 4.815 2.375 9.124 1.00 95.69 86 PRO A N 1
ATOM 657 C CA . PRO A 1 86 ? 4.885 3.796 8.787 1.00 95.69 86 PRO A CA 1
ATOM 658 C C . PRO A 1 86 ? 3.773 4.246 7.826 1.00 95.69 86 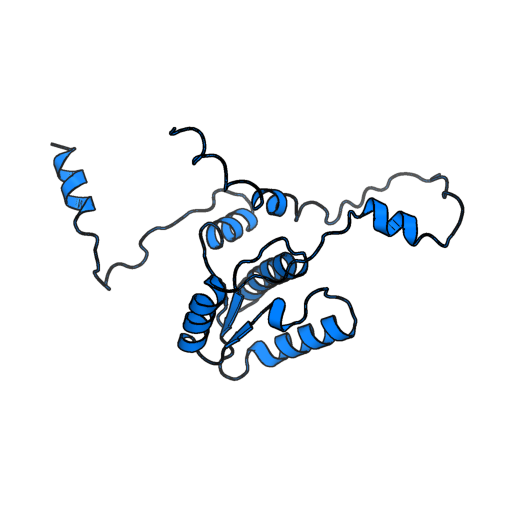PRO A C 1
ATOM 660 O O . PRO A 1 86 ? 3.240 5.348 7.960 1.00 95.69 86 PRO A O 1
ATOM 663 N N . PHE A 1 87 ? 3.374 3.392 6.877 1.00 94.69 87 PHE A N 1
ATOM 664 C CA . PHE A 1 87 ? 2.297 3.700 5.930 1.00 94.69 87 PHE A CA 1
ATOM 665 C C . PHE A 1 87 ? 0.930 3.729 6.612 1.00 94.69 87 PHE A C 1
ATOM 667 O O . PHE A 1 87 ? 0.126 4.625 6.342 1.00 94.69 87 PHE A O 1
ATOM 674 N N . ARG A 1 88 ? 0.685 2.797 7.539 1.00 95.69 88 ARG A N 1
ATOM 675 C CA . ARG A 1 88 ? -0.521 2.783 8.373 1.00 95.69 88 ARG A CA 1
ATOM 676 C C . ARG A 1 88 ? -0.642 4.076 9.181 1.00 95.69 88 ARG A C 1
ATOM 678 O O . ARG A 1 88 ? -1.701 4.702 9.181 1.00 95.69 88 ARG A O 1
ATOM 685 N N . GLN A 1 89 ? 0.450 4.522 9.802 1.00 97.06 89 GLN A N 1
ATOM 686 C CA . GLN A 1 89 ? 0.488 5.787 10.546 1.00 97.06 89 GLN A CA 1
ATOM 687 C C . GLN A 1 89 ? 0.296 7.011 9.641 1.00 97.06 89 GLN A C 1
ATOM 689 O O . GLN A 1 89 ? -0.397 7.957 10.021 1.00 97.06 89 GLN A O 1
ATOM 694 N N . MET A 1 90 ? 0.859 6.996 8.430 1.00 96.38 90 MET A N 1
ATOM 695 C CA . MET A 1 90 ? 0.668 8.070 7.454 1.00 96.38 90 MET A CA 1
ATOM 696 C C . MET A 1 90 ? -0.798 8.187 7.013 1.00 96.38 90 MET A C 1
ATOM 698 O O . MET A 1 90 ? -1.330 9.297 6.967 1.00 96.38 90 MET A O 1
ATOM 702 N N . LEU A 1 91 ? -1.472 7.066 6.735 1.00 95.69 91 LEU A N 1
ATOM 703 C CA . LEU A 1 91 ? -2.904 7.054 6.412 1.00 95.69 91 LEU A CA 1
ATOM 704 C C . LEU A 1 91 ? -3.755 7.569 7.571 1.00 95.69 91 LEU A C 1
ATOM 706 O O . LEU A 1 91 ? -4.646 8.391 7.367 1.00 95.69 91 LEU A O 1
ATOM 710 N N . GLU A 1 92 ? -3.451 7.123 8.787 1.00 97.00 92 GLU A N 1
ATOM 711 C CA . GLU A 1 92 ? -4.114 7.582 10.007 1.00 97.00 92 GLU A CA 1
ATOM 712 C C . GLU A 1 92 ? -3.968 9.096 10.190 1.00 97.00 92 GLU A C 1
ATOM 714 O O . GLU A 1 92 ? -4.935 9.796 10.505 1.00 97.00 92 GLU A O 1
ATOM 719 N N . ARG A 1 93 ? -2.770 9.630 9.936 1.00 97.88 93 ARG A N 1
ATOM 720 C CA . ARG A 1 93 ? -2.528 11.071 9.969 1.00 97.88 93 ARG A CA 1
ATOM 721 C C . ARG A 1 93 ? -3.319 11.805 8.886 1.00 97.88 93 ARG A C 1
ATOM 723 O O . ARG A 1 93 ? -3.974 12.796 9.193 1.00 97.88 93 ARG A O 1
ATOM 730 N N . ALA A 1 94 ? -3.295 11.312 7.649 1.00 96.69 94 ALA A N 1
ATOM 731 C CA . ALA A 1 94 ? -4.037 11.907 6.539 1.00 96.69 94 ALA A CA 1
ATOM 732 C C . ALA A 1 94 ? -5.551 11.930 6.804 1.00 96.69 94 ALA A C 1
ATOM 734 O O . ALA A 1 94 ? -6.230 12.893 6.445 1.00 96.69 94 ALA A O 1
ATOM 735 N N . TRP A 1 95 ? -6.081 10.899 7.464 1.00 96.31 95 TRP A N 1
ATOM 736 C CA . TRP A 1 95 ? -7.484 10.851 7.866 1.00 96.31 95 TRP A CA 1
ATOM 737 C C . TRP A 1 95 ? -7.808 11.872 8.959 1.00 96.31 95 TRP A C 1
ATOM 739 O O . TRP A 1 95 ? -8.761 12.640 8.810 1.00 96.31 95 TRP A O 1
ATOM 749 N N . LYS A 1 96 ? -6.978 11.964 10.007 1.00 97.06 96 LYS A N 1
ATOM 750 C CA . LYS A 1 96 ? -7.110 12.984 11.067 1.00 97.06 96 LYS A CA 1
ATOM 751 C C . LYS A 1 96 ? -7.071 14.410 10.520 1.00 97.06 96 LYS A C 1
ATOM 753 O O . LYS A 1 96 ? -7.872 15.249 10.933 1.00 97.06 96 LYS A O 1
ATOM 758 N N . ASP A 1 97 ? -6.202 14.653 9.544 1.00 97.44 97 ASP A N 1
ATOM 759 C CA . ASP A 1 97 ? -6.065 15.943 8.862 1.00 97.44 97 ASP A CA 1
ATOM 760 C C . ASP A 1 97 ? -7.153 16.174 7.789 1.00 97.44 97 ASP A C 1
ATOM 762 O O . ASP A 1 97 ? -7.150 17.202 7.112 1.00 97.44 97 ASP A O 1
ATOM 766 N N . LYS A 1 98 ? -8.119 15.251 7.647 1.00 94.69 98 LYS A N 1
ATOM 767 C CA . LYS A 1 98 ? -9.253 15.316 6.705 1.00 94.69 98 LYS A CA 1
ATOM 768 C C . LYS A 1 98 ? -8.835 15.383 5.229 1.00 94.69 98 LYS A C 1
ATOM 770 O O . LYS A 1 98 ? -9.548 15.952 4.402 1.00 94.69 98 LYS A O 1
ATOM 775 N N . LEU A 1 99 ? -7.691 14.788 4.892 1.00 93.94 99 LEU A N 1
ATOM 776 C CA . LEU A 1 99 ? -7.169 14.699 3.522 1.00 93.94 99 LEU A CA 1
ATOM 777 C C . LEU A 1 99 ? -7.722 13.490 2.754 1.00 93.94 99 LEU A C 1
ATOM 779 O O . LEU A 1 99 ? -7.724 13.483 1.523 1.00 93.94 99 LEU A O 1
ATOM 783 N N . VAL A 1 100 ? -8.218 12.478 3.468 1.00 92.62 100 VAL A N 1
ATOM 784 C CA . VAL A 1 100 ? -8.913 11.314 2.900 1.00 92.62 100 VAL A CA 1
ATOM 785 C C . VAL A 1 100 ? -10.366 11.276 3.372 1.00 92.62 100 VAL A C 1
ATOM 787 O O . VAL A 1 100 ? -10.707 11.823 4.420 1.00 92.62 100 VAL A O 1
ATOM 790 N N . LYS A 1 101 ? -11.239 10.668 2.565 1.00 89.75 101 LYS A N 1
ATOM 791 C CA . LYS A 1 101 ? -12.685 10.593 2.824 1.00 89.75 101 LYS A CA 1
ATOM 792 C C . LYS A 1 101 ? -13.049 9.355 3.632 1.00 89.75 101 LYS A C 1
ATOM 794 O O . LYS A 1 101 ? -13.902 9.424 4.511 1.00 89.75 101 LYS A O 1
ATOM 799 N N . LEU A 1 102 ? -12.417 8.234 3.301 1.00 91.62 102 LEU A N 1
ATOM 800 C CA . LEU A 1 102 ? -12.612 6.958 3.973 1.00 91.62 102 LEU A CA 1
ATOM 801 C C . LEU A 1 102 ? -11.705 6.848 5.198 1.00 91.62 102 LEU A C 1
ATOM 803 O O . LEU A 1 102 ? -10.647 7.481 5.257 1.00 91.62 102 LEU A O 1
ATOM 807 N N . ARG A 1 103 ? -12.107 6.027 6.174 1.00 93.38 103 ARG A N 1
ATOM 808 C CA . ARG A 1 103 ? -11.218 5.678 7.288 1.00 93.38 103 ARG A CA 1
ATOM 809 C C . ARG A 1 103 ? -10.055 4.838 6.745 1.00 93.38 103 ARG A C 1
ATOM 811 O O . ARG A 1 103 ? -10.265 4.095 5.786 1.00 93.38 103 ARG A O 1
ATOM 818 N N . PRO A 1 104 ? -8.855 4.893 7.342 1.00 93.69 104 PRO A N 1
ATOM 819 C CA . PRO A 1 104 ? -7.686 4.161 6.852 1.00 93.69 104 PRO A CA 1
ATOM 820 C C . PRO A 1 104 ? -7.953 2.680 6.553 1.00 93.69 104 PRO A C 1
ATOM 822 O O . PRO A 1 104 ? -7.592 2.205 5.479 1.00 93.69 104 PRO A O 1
ATOM 825 N N . GLN A 1 105 ? -8.666 1.984 7.444 1.00 91.94 105 GLN A N 1
ATOM 826 C CA . GLN A 1 105 ? -9.020 0.567 7.299 1.00 91.94 105 GLN A CA 1
ATOM 827 C C . GLN A 1 105 ? -9.998 0.271 6.153 1.00 91.94 105 GLN A C 1
ATOM 829 O O . GLN A 1 105 ? -10.048 -0.852 5.662 1.00 91.94 105 GLN A O 1
ATOM 834 N N . ASP A 1 106 ? -10.775 1.269 5.731 1.00 91.81 106 ASP A N 1
ATOM 835 C CA . ASP A 1 106 ? -11.688 1.157 4.593 1.00 91.81 106 ASP A CA 1
ATOM 836 C C . ASP A 1 106 ? -10.939 1.408 3.267 1.00 91.81 106 ASP A C 1
ATOM 838 O O . ASP A 1 106 ? -11.432 1.057 2.193 1.00 91.81 106 ASP A O 1
ATOM 842 N N . ILE A 1 107 ? -9.737 1.997 3.322 1.00 93.88 107 ILE A N 1
ATOM 843 C CA . ILE A 1 107 ? -8.864 2.214 2.162 1.00 93.88 107 ILE A CA 1
ATOM 844 C C . ILE A 1 107 ? -7.932 1.015 1.969 1.00 93.88 107 ILE A C 1
ATOM 846 O O . ILE A 1 107 ? -7.878 0.477 0.866 1.00 93.88 107 ILE A O 1
ATOM 850 N N . ILE A 1 108 ? -7.210 0.605 3.017 1.00 95.44 108 ILE A N 1
ATOM 851 C CA . ILE A 1 108 ? -6.223 -0.484 2.976 1.00 95.44 108 ILE A CA 1
ATOM 852 C C . ILE A 1 108 ? -6.340 -1.325 4.250 1.00 95.44 108 ILE A C 1
ATOM 854 O O . ILE A 1 108 ? -6.280 -0.785 5.358 1.00 95.44 108 ILE A O 1
ATOM 858 N N . HIS A 1 109 ? -6.463 -2.645 4.103 1.00 96.25 109 HIS A N 1
ATOM 859 C CA . HIS A 1 109 ? -6.338 -3.577 5.223 1.00 96.25 109 HIS A CA 1
ATOM 860 C C . HIS A 1 109 ? -4.878 -4.012 5.416 1.00 96.25 109 HIS A C 1
ATOM 862 O O . HIS A 1 109 ? -4.120 -4.083 4.455 1.00 96.25 109 HIS A O 1
ATOM 868 N N . PHE A 1 110 ? -4.474 -4.324 6.646 1.00 97.31 110 PHE A N 1
ATOM 869 C CA . PHE A 1 110 ? -3.130 -4.820 6.950 1.00 97.31 110 P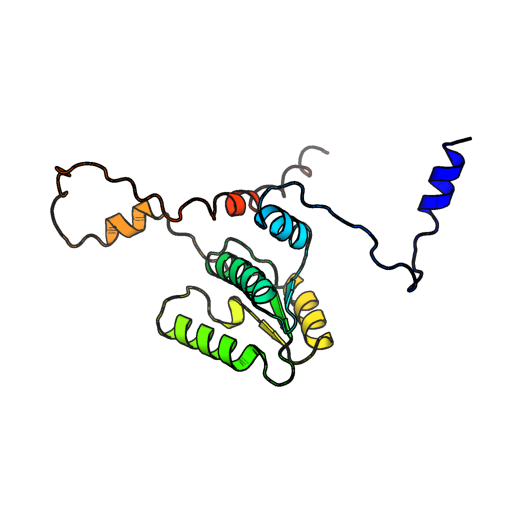HE A CA 1
ATOM 870 C C . PHE A 1 110 ? -3.252 -6.155 7.676 1.00 97.31 110 PHE A C 1
ATOM 872 O O . PHE A 1 110 ? -3.813 -6.196 8.767 1.00 97.31 110 PHE A O 1
ATOM 879 N N . ALA A 1 111 ? -2.713 -7.209 7.071 1.00 97.44 111 ALA A N 1
ATOM 880 C CA . ALA A 1 111 ? -2.677 -8.560 7.622 1.00 97.44 111 ALA A CA 1
ATOM 881 C C . ALA A 1 111 ? 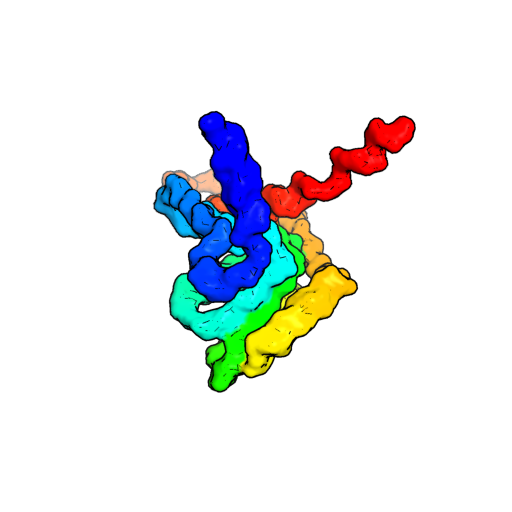-1.249 -8.908 8.059 1.00 97.44 111 ALA A C 1
ATOM 883 O O . ALA A 1 111 ? -0.286 -8.487 7.424 1.00 97.44 111 ALA A O 1
ATOM 884 N N . SER A 1 112 ? -1.090 -9.685 9.123 1.00 96.94 112 SER A N 1
ATOM 885 C CA . SER A 1 112 ? 0.216 -10.081 9.673 1.00 96.94 112 SER A CA 1
ATOM 886 C C . SER A 1 112 ? 0.859 -11.282 8.967 1.00 96.94 112 SER A C 1
ATOM 888 O O . SER A 1 112 ? 2.010 -11.611 9.239 1.00 96.94 112 SER A O 1
ATOM 890 N N . SER A 1 113 ? 0.134 -11.940 8.060 1.00 97.12 113 SER A N 1
ATOM 891 C CA . SER A 1 113 ? 0.598 -13.105 7.296 1.00 97.12 113 SER A CA 1
ATOM 892 C C . SER A 1 113 ? -0.094 -13.190 5.934 1.00 97.12 113 SER A C 1
ATOM 894 O O . SER A 1 113 ? -1.127 -12.551 5.709 1.00 97.12 113 SER A O 1
ATOM 896 N N . ALA A 1 114 ? 0.468 -13.980 5.016 1.00 96.06 114 ALA A N 1
ATOM 897 C CA . ALA A 1 114 ? -0.136 -14.210 3.705 1.00 96.06 114 ALA A CA 1
ATOM 898 C C . ALA A 1 114 ? -1.463 -14.976 3.829 1.00 96.06 114 ALA A C 1
ATOM 900 O O . ALA A 1 114 ? -2.436 -14.652 3.153 1.00 96.06 114 ALA A O 1
ATOM 901 N N . GLU A 1 115 ? -1.531 -15.945 4.741 1.00 96.94 115 GLU A N 1
ATOM 902 C CA . GLU A 1 115 ? -2.727 -16.743 5.003 1.00 96.94 115 GLU A CA 1
ATOM 903 C C . GLU A 1 115 ? -3.863 -15.883 5.564 1.00 96.94 115 GLU A C 1
ATOM 905 O O . GLU A 1 115 ? -5.023 -16.060 5.199 1.00 96.94 115 GLU A O 1
ATOM 910 N N . GLU A 1 116 ? -3.545 -14.939 6.454 1.00 97.31 116 GLU A N 1
ATOM 911 C CA . GLU A 1 116 ? -4.522 -13.967 6.949 1.00 97.31 116 GLU A CA 1
ATOM 912 C C . GLU A 1 116 ? -5.000 -13.031 5.837 1.00 97.31 116 GLU A C 1
ATOM 914 O O . GLU A 1 116 ? -6.198 -12.773 5.746 1.00 97.31 116 GLU A O 1
ATOM 919 N N . ALA A 1 117 ? -4.097 -12.573 4.966 1.00 96.81 117 ALA A N 1
ATOM 920 C CA . ALA A 1 117 ? -4.463 -11.726 3.836 1.00 96.81 117 ALA A CA 1
ATOM 921 C C . ALA A 1 117 ? -5.440 -12.429 2.883 1.00 96.81 117 ALA A C 1
ATOM 923 O O . ALA A 1 117 ? -6.450 -11.839 2.505 1.00 96.81 117 ALA A O 1
ATOM 924 N N . VAL A 1 118 ? -5.177 -13.696 2.545 1.00 95.81 118 VAL A N 1
ATOM 925 C CA . VAL A 1 118 ? -6.053 -14.503 1.679 1.00 95.81 118 VAL A CA 1
ATOM 926 C C . VAL A 1 118 ? -7.428 -14.692 2.316 1.00 95.81 118 VAL A C 1
ATOM 928 O O . VAL A 1 118 ? -8.428 -14.355 1.685 1.00 95.81 118 VAL A O 1
ATOM 931 N N . ARG A 1 119 ? -7.487 -15.122 3.585 1.00 96.06 119 ARG A N 1
ATOM 932 C CA . ARG A 1 119 ? -8.763 -15.275 4.310 1.00 96.06 119 ARG A CA 1
ATOM 933 C C . ARG A 1 119 ? -9.554 -13.972 4.365 1.00 96.06 119 ARG A C 1
ATOM 935 O O . ARG A 1 119 ? -10.762 -13.962 4.161 1.00 96.06 119 ARG A O 1
ATOM 942 N N . TRP A 1 120 ? -8.874 -12.855 4.617 1.00 95.38 120 TRP A N 1
ATOM 943 C CA . TRP A 1 120 ? -9.528 -11.552 4.625 1.00 95.38 120 TRP A CA 1
ATOM 944 C C . TRP A 1 120 ? -10.107 -11.192 3.251 1.00 95.38 120 TRP A C 1
ATOM 946 O O . TRP A 1 120 ? -11.204 -10.639 3.185 1.00 95.38 120 TRP A O 1
ATOM 956 N N . CYS A 1 121 ? -9.402 -11.501 2.158 1.00 93.50 121 CYS A N 1
ATOM 957 C CA . CYS A 1 121 ? -9.904 -11.277 0.803 1.00 93.50 121 CYS A CA 1
ATOM 958 C C . CYS A 1 121 ? -11.146 -12.120 0.499 1.00 93.50 121 CYS A C 1
ATOM 960 O O . CYS A 1 121 ? -12.095 -11.580 -0.067 1.00 93.50 121 CYS A O 1
ATOM 962 N N . GLU A 1 122 ? -11.155 -13.396 0.890 1.00 92.12 122 GLU A N 1
ATOM 963 C CA . GLU A 1 122 ? -12.315 -14.290 0.750 1.00 92.12 122 GLU A CA 1
ATOM 964 C C . GLU A 1 122 ? -13.528 -13.729 1.509 1.00 92.12 122 GLU A C 1
ATOM 966 O O . GLU A 1 122 ? -14.600 -13.549 0.933 1.00 92.12 122 GLU A O 1
ATOM 971 N N . ASP A 1 123 ? -13.341 -13.320 2.766 1.00 90.62 123 ASP A N 1
ATOM 972 C CA . ASP A 1 123 ? -14.404 -12.707 3.570 1.00 90.62 123 ASP A CA 1
ATOM 973 C C . ASP A 1 123 ? -14.899 -11.374 2.989 1.00 90.62 123 ASP A C 1
ATOM 975 O O . ASP A 1 123 ? -16.083 -11.038 3.087 1.00 90.62 123 ASP A O 1
ATOM 979 N N . ALA A 1 124 ? -13.992 -10.568 2.433 1.00 86.75 124 ALA A N 1
ATOM 980 C CA . ALA A 1 124 ? -14.308 -9.244 1.909 1.00 86.75 124 ALA A CA 1
ATOM 981 C C . ALA A 1 124 ? -15.181 -9.299 0.649 1.00 86.75 124 ALA A C 1
ATOM 983 O O . ALA A 1 124 ? -15.951 -8.366 0.428 1.00 86.75 124 ALA A O 1
ATOM 984 N N . GLN A 1 125 ? -15.119 -10.382 -0.134 1.00 73.19 125 GLN A N 1
ATOM 985 C CA . GLN A 1 125 ? -15.997 -10.587 -1.297 1.00 73.19 125 GLN A CA 1
ATOM 986 C C . GLN A 1 125 ? -17.480 -10.670 -0.917 1.00 73.19 125 GLN A C 1
ATOM 988 O O . GLN A 1 125 ? -18.348 -10.417 -1.748 1.00 73.19 125 GLN A O 1
ATOM 993 N N . HIS A 1 126 ? -17.777 -10.986 0.343 1.00 71.44 126 HIS A N 1
ATOM 994 C CA . HIS A 1 126 ? -19.138 -11.114 0.854 1.00 71.44 126 HIS A CA 1
ATOM 995 C C . HIS A 1 126 ? -19.626 -9.875 1.619 1.00 71.44 126 HIS A C 1
ATOM 997 O O . HIS A 1 126 ? -20.737 -9.881 2.152 1.00 71.44 126 HIS A O 1
ATOM 1003 N N . ARG A 1 127 ? -18.816 -8.811 1.707 1.00 72.50 127 ARG A N 1
ATOM 1004 C CA . ARG A 1 127 ? -19.156 -7.581 2.439 1.00 72.50 127 ARG A CA 1
ATOM 1005 C C . ARG A 1 127 ? -19.580 -6.475 1.480 1.00 72.50 127 ARG A C 1
ATOM 1007 O O . ARG A 1 127 ? -18.985 -6.297 0.423 1.00 72.50 127 ARG A O 1
ATOM 1014 N N . GLU A 1 128 ? -20.550 -5.662 1.893 1.00 64.88 128 GLU A N 1
ATOM 1015 C CA . GLU A 1 128 ? -20.835 -4.403 1.202 1.00 64.88 128 GLU A CA 1
ATOM 1016 C C . GLU A 1 128 ? -19.647 -3.443 1.353 1.00 64.88 128 GLU A C 1
ATOM 1018 O O . GLU A 1 128 ? -19.189 -3.149 2.464 1.00 64.88 128 GLU A O 1
ATOM 1023 N N . ALA A 1 129 ? -19.132 -2.951 0.227 1.00 66.19 129 ALA A N 1
ATOM 1024 C CA . ALA A 1 129 ? -18.050 -1.981 0.229 1.00 66.19 129 ALA A CA 1
ATOM 1025 C C . ALA A 1 129 ? -18.562 -0.588 0.645 1.00 66.19 129 ALA A C 1
ATOM 1027 O O . ALA A 1 129 ? -19.656 -0.179 0.243 1.00 66.19 129 ALA A O 1
ATOM 1028 N N . PRO A 1 130 ? -17.771 0.193 1.403 1.00 63.44 130 PRO A N 1
ATOM 1029 C CA . PRO A 1 130 ? -18.150 1.551 1.763 1.00 63.44 130 PRO A CA 1
ATOM 1030 C C . PRO A 1 130 ? -18.295 2.424 0.510 1.00 63.44 130 PRO A C 1
ATOM 1032 O O . PRO A 1 130 ? -17.371 2.557 -0.294 1.00 63.44 130 PRO A O 1
ATOM 1035 N N . PHE A 1 131 ? -19.468 3.038 0.351 1.00 63.06 131 PHE A N 1
ATOM 1036 C CA . PHE A 1 131 ? -19.778 3.901 -0.784 1.00 63.06 131 PHE A CA 1
ATOM 1037 C C . PHE A 1 131 ? -19.331 5.343 -0.524 1.00 63.06 131 PHE A C 1
ATOM 1039 O O . PHE A 1 131 ? -19.672 5.946 0.496 1.00 63.06 131 PHE A O 1
ATOM 1046 N N . VAL A 1 132 ? -18.594 5.924 -1.474 1.00 64.56 132 VAL A N 1
ATOM 1047 C CA . VAL A 1 132 ? -18.211 7.340 -1.444 1.00 64.56 132 VAL A CA 1
ATOM 1048 C C . VAL A 1 132 ? -18.969 8.083 -2.530 1.00 64.56 132 VAL A C 1
ATOM 1050 O O . VAL A 1 132 ? -18.725 7.889 -3.718 1.00 64.56 132 VAL A O 1
ATOM 1053 N N . GLU A 1 133 ? -19.831 9.015 -2.129 1.00 68.25 133 GLU A N 1
ATOM 1054 C CA . GLU A 1 133 ? -20.489 9.896 -3.087 1.00 68.25 133 GLU A CA 1
ATOM 1055 C C . GLU A 1 133 ? -19.480 10.904 -3.673 1.00 68.25 133 GLU A C 1
ATOM 1057 O O . GLU A 1 133 ? -18.895 11.759 -2.986 1.00 68.25 133 GLU A O 1
ATOM 1062 N N . LEU A 1 134 ? -19.255 10.811 -4.984 1.00 63.00 134 LEU A N 1
ATOM 1063 C CA . LEU A 1 134 ? -18.456 11.774 -5.731 1.00 63.00 134 LEU A CA 1
ATOM 1064 C C . LEU A 1 134 ? -19.284 13.031 -6.013 1.00 63.00 134 LEU A C 1
ATOM 1066 O O . LEU A 1 134 ? -19.944 13.142 -7.044 1.00 63.00 134 LEU A O 1
ATOM 1070 N N . LYS A 1 135 ? -19.209 14.027 -5.121 1.00 57.38 135 LYS A N 1
ATOM 1071 C CA . LYS A 1 135 ? -19.784 15.356 -5.392 1.00 57.38 135 LYS A CA 1
ATOM 1072 C C . LYS A 1 135 ? -19.219 15.915 -6.700 1.00 57.38 135 LYS A C 1
ATOM 1074 O O . LYS A 1 135 ? -17.997 16.017 -6.860 1.00 57.38 135 LYS A O 1
ATOM 1079 N N . LYS A 1 136 ? -20.089 16.329 -7.629 1.00 57.06 136 LYS A N 1
ATOM 1080 C CA . LYS A 1 136 ? -19.654 16.964 -8.880 1.00 57.06 136 LYS A CA 1
ATOM 1081 C C . LYS A 1 136 ? -18.874 18.235 -8.541 1.00 57.06 136 LYS A C 1
ATOM 1083 O O . LYS A 1 136 ? -19.372 19.147 -7.884 1.00 57.06 136 LYS A O 1
ATOM 1088 N N . ARG A 1 137 ? -17.632 18.319 -9.028 1.00 50.59 137 ARG A N 1
ATOM 1089 C CA . ARG A 1 137 ? -16.665 19.400 -8.735 1.00 50.59 137 ARG A CA 1
ATOM 1090 C C . ARG A 1 137 ? -17.234 20.817 -8.942 1.00 50.59 137 ARG A C 1
ATOM 1092 O O . ARG A 1 137 ? -16.828 21.749 -8.258 1.00 50.59 137 ARG A O 1
ATOM 1099 N N . LYS A 1 138 ? -18.200 20.974 -9.856 1.00 49.44 138 LYS A N 1
ATOM 1100 C CA . LYS A 1 138 ? -18.864 22.247 -10.186 1.00 49.44 138 LYS A CA 1
ATOM 1101 C C . LYS A 1 138 ? -19.838 22.737 -9.099 1.00 49.44 138 LYS A C 1
ATOM 1103 O O . LYS A 1 138 ? -20.041 23.939 -8.974 1.00 49.44 138 LYS A O 1
ATOM 1108 N N . GLU A 1 139 ? -20.418 21.831 -8.314 1.00 51.34 139 GLU A N 1
ATOM 1109 C CA . GLU A 1 139 ? -21.386 22.149 -7.252 1.00 51.34 139 GLU A CA 1
ATOM 1110 C C . GLU A 1 139 ? -20.689 22.526 -5.941 1.00 51.34 139 GLU A C 1
ATOM 1112 O O . GLU A 1 139 ? -21.096 23.481 -5.285 1.00 51.34 139 GLU A O 1
ATOM 1117 N N . ALA A 1 140 ? -19.584 21.852 -5.605 1.00 53.75 140 ALA A N 1
ATOM 1118 C CA . ALA A 1 140 ? -18.797 22.148 -4.404 1.00 53.75 140 ALA A CA 1
ATOM 1119 C C . ALA A 1 140 ? -18.113 23.528 -4.454 1.00 53.75 140 ALA A C 1
ATOM 1121 O O . ALA A 1 140 ? -18.042 24.223 -3.447 1.00 53.75 140 ALA A O 1
ATOM 1122 N N . LEU A 1 141 ? -17.652 23.953 -5.637 1.00 55.75 141 LEU A N 1
ATOM 1123 C CA . LEU A 1 141 ? -17.052 25.279 -5.828 1.00 55.75 141 LEU A CA 1
ATOM 1124 C C . LEU A 1 141 ? -18.090 26.412 -5.785 1.00 55.75 141 LEU A C 1
ATOM 1126 O O . LEU A 1 141 ? -17.762 27.519 -5.372 1.00 55.75 141 LEU A O 1
ATOM 1130 N N . ARG A 1 142 ? -19.343 26.142 -6.180 1.00 53.59 142 ARG A N 1
ATOM 1131 C CA . ARG A 1 142 ? -20.436 27.130 -6.151 1.00 53.59 142 ARG A CA 1
ATOM 1132 C C . ARG A 1 142 ? -20.941 27.427 -4.743 1.00 53.59 142 ARG A C 1
ATOM 1134 O O . ARG A 1 142 ? -21.370 28.544 -4.490 1.00 53.59 142 ARG A O 1
ATOM 1141 N N . SER A 1 143 ? -20.911 26.448 -3.843 1.00 49.59 143 SER A N 1
ATOM 1142 C CA . SER A 1 143 ? -21.423 26.608 -2.477 1.00 49.59 143 SER A CA 1
ATOM 1143 C C . SER A 1 143 ? -20.399 27.177 -1.491 1.00 49.59 143 SER A C 1
ATOM 1145 O O . SER A 1 143 ? -20.783 27.590 -0.401 1.00 49.59 143 SER A O 1
ATOM 1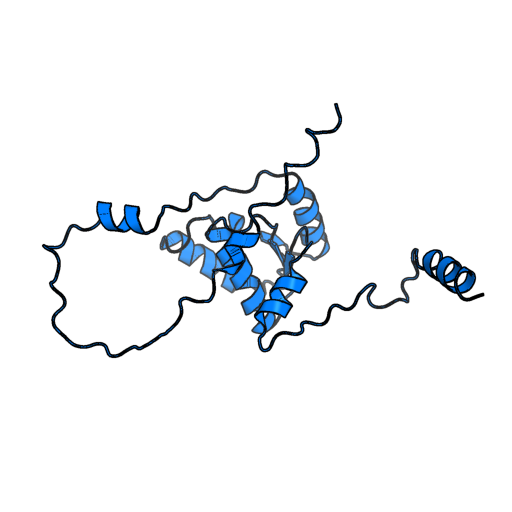147 N N . GLN A 1 144 ? -19.113 27.218 -1.859 1.00 49.47 144 GLN A N 1
ATOM 1148 C CA . GLN A 1 144 ? -18.015 27.656 -0.986 1.00 49.47 144 GLN A CA 1
ATOM 1149 C C . GLN A 1 144 ? -17.301 28.934 -1.456 1.00 49.47 144 GLN A C 1
ATOM 1151 O O . GLN A 1 144 ? -16.366 29.383 -0.791 1.00 49.47 144 GLN A O 1
ATOM 1156 N N . SER A 1 145 ? -17.719 29.562 -2.562 1.00 44.31 145 SER A N 1
ATOM 1157 C CA . SER A 1 145 ? -17.158 30.859 -2.957 1.00 44.31 145 SER A CA 1
ATOM 1158 C C . SER A 1 145 ? -17.732 31.983 -2.083 1.00 44.31 145 SER A C 1
ATOM 1160 O O . SER A 1 145 ? -18.741 32.599 -2.415 1.00 44.31 145 SER A O 1
ATOM 1162 N N . VAL A 1 146 ? -17.071 32.250 -0.957 1.00 53.91 146 VAL A N 1
ATOM 1163 C CA . VAL A 1 146 ? -17.308 33.429 -0.098 1.00 53.91 146 VAL A CA 1
ATOM 1164 C C . VAL A 1 146 ? -16.504 34.653 -0.589 1.00 53.91 146 VAL A C 1
ATOM 1166 O O . VAL A 1 146 ? -16.680 3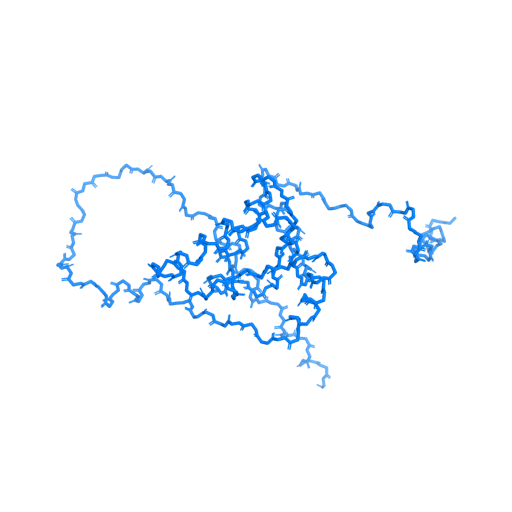5.763 -0.100 1.00 53.91 146 VAL A O 1
ATOM 1169 N N . LEU A 1 147 ? -15.648 34.493 -1.604 1.00 48.06 147 LEU A N 1
ATOM 1170 C CA . LEU A 1 147 ? -14.826 35.563 -2.173 1.00 48.06 147 LEU A CA 1
ATOM 1171 C C . LEU A 1 147 ? -15.307 35.979 -3.569 1.00 48.06 147 LEU A C 1
ATOM 1173 O O . LEU A 1 147 ? -15.080 35.252 -4.528 1.00 48.06 147 LEU A O 1
ATOM 1177 N N . GLY A 1 148 ? -15.895 37.181 -3.625 1.00 42.09 148 GLY A N 1
ATOM 1178 C CA . GLY A 1 148 ? -15.695 38.200 -4.667 1.00 42.09 148 GLY A CA 1
ATOM 1179 C C . GLY A 1 148 ? -16.216 37.927 -6.083 1.00 42.09 148 GLY A C 1
ATOM 1180 O O . GLY A 1 148 ? -16.064 36.846 -6.634 1.00 42.09 148 GLY A O 1
ATOM 1181 N N . SER A 1 149 ? -16.795 38.967 -6.691 1.00 40.94 149 SER A N 1
ATOM 1182 C CA . SER A 1 149 ? -17.211 39.047 -8.100 1.00 40.94 149 SER A CA 1
ATOM 1183 C C . SER A 1 149 ? -16.217 38.403 -9.080 1.00 40.94 149 SER A C 1
ATOM 1185 O O . SER A 1 149 ? -15.012 38.421 -8.820 1.00 40.94 149 SER A O 1
ATOM 1187 N N . PRO A 1 150 ? -16.693 37.876 -10.229 1.00 44.34 150 PRO A N 1
ATOM 1188 C CA . PRO A 1 150 ? -15.849 37.165 -11.181 1.00 44.34 150 PRO A CA 1
ATOM 1189 C C . PRO A 1 150 ? -14.661 38.035 -11.588 1.00 44.34 150 PRO A C 1
ATOM 1191 O O . PRO A 1 150 ? -14.832 39.129 -12.126 1.00 44.34 150 PRO A O 1
ATOM 1194 N N . ILE A 1 151 ? -13.453 37.538 -11.323 1.00 43.12 151 ILE A N 1
ATOM 1195 C CA . ILE A 1 151 ? -12.225 38.123 -11.850 1.00 43.12 151 ILE A CA 1
ATOM 1196 C C . ILE A 1 151 ? -12.326 38.011 -13.372 1.00 43.12 151 ILE A C 1
ATOM 1198 O O . ILE A 1 151 ? -12.309 36.912 -13.927 1.00 43.12 151 ILE A O 1
ATOM 1202 N N . VAL A 1 152 ? -12.483 39.150 -14.043 1.00 46.00 152 VAL A N 1
ATOM 1203 C CA . VAL A 1 152 ? -12.356 39.241 -15.496 1.00 46.00 152 VAL A CA 1
ATOM 1204 C C . VAL A 1 152 ? -10.891 38.956 -15.820 1.00 46.00 152 VAL A C 1
ATOM 1206 O O . VAL A 1 152 ? -10.014 39.755 -15.499 1.00 46.00 152 VAL A O 1
ATOM 1209 N N . GLU A 1 153 ? -10.612 37.789 -16.402 1.00 39.31 153 GLU A N 1
ATOM 1210 C CA . GLU A 1 153 ? -9.273 37.421 -16.864 1.00 39.31 153 GLU A CA 1
ATOM 1211 C C . GLU A 1 153 ? -8.814 38.387 -17.964 1.00 39.31 153 GLU A C 1
ATOM 1213 O O . GLU A 1 153 ? -9.291 38.337 -19.098 1.00 39.31 153 GLU A O 1
ATOM 1218 N N . THR A 1 154 ? -7.844 39.244 -17.651 1.00 50.34 154 THR A N 1
ATOM 1219 C CA . THR A 1 154 ? -7.129 40.058 -18.642 1.00 50.34 154 THR A CA 1
ATOM 1220 C C . THR A 1 154 ? -5.616 39.904 -18.496 1.00 50.34 154 THR A C 1
ATOM 1222 O O . THR A 1 154 ? -4.918 40.859 -18.179 1.00 50.34 154 THR A O 1
ATOM 1225 N N . THR A 1 155 ? -5.047 38.713 -18.734 1.00 35.34 155 THR A N 1
ATOM 1226 C CA . THR A 1 155 ? -3.612 38.590 -19.108 1.00 35.34 155 THR A CA 1
ATOM 1227 C C . THR A 1 155 ? -3.268 37.210 -19.702 1.00 35.34 155 THR A C 1
ATOM 1229 O O . THR A 1 155 ? -3.983 36.237 -19.468 1.00 35.34 155 THR A O 1
ATOM 1232 N N . PRO A 1 156 ? -2.231 37.114 -20.561 1.00 38.94 156 PRO A N 1
ATOM 1233 C CA . PRO A 1 156 ? -2.191 36.163 -21.662 1.00 38.94 156 PRO A CA 1
ATOM 1234 C C . PRO A 1 156 ? -1.700 34.769 -21.259 1.00 38.94 156 PRO A C 1
ATOM 1236 O O . PRO A 1 156 ? -0.823 34.586 -20.416 1.00 38.94 156 PRO A O 1
ATOM 1239 N N . LYS A 1 157 ? -2.252 33.774 -21.957 1.00 42.72 157 LYS A N 1
ATOM 1240 C CA . LYS A 1 157 ? -1.985 32.340 -21.813 1.00 42.72 157 LYS A CA 1
ATOM 1241 C C . LYS A 1 157 ? -0.490 32.010 -21.919 1.00 42.72 157 LYS A C 1
ATOM 1243 O O . LYS A 1 157 ? 0.053 31.936 -23.019 1.00 42.72 157 LYS A O 1
ATOM 1248 N N . ARG A 1 158 ? 0.140 31.657 -20.796 1.00 36.75 158 ARG A N 1
ATOM 1249 C CA . ARG A 1 158 ? 1.272 30.718 -20.789 1.00 36.75 158 ARG A CA 1
ATOM 1250 C C . ARG A 1 158 ? 0.782 29.372 -20.274 1.00 36.75 158 ARG A C 1
ATOM 1252 O O . ARG A 1 158 ? 0.380 29.223 -19.126 1.00 36.75 158 ARG A O 1
ATOM 1259 N N . ARG A 1 159 ? 0.746 28.402 -21.184 1.00 37.84 159 ARG A N 1
ATOM 1260 C CA . ARG A 1 159 ? 0.184 27.069 -20.978 1.00 37.84 159 ARG A CA 1
ATOM 1261 C C . ARG A 1 159 ? 1.228 26.191 -20.286 1.00 37.84 159 ARG A C 1
ATOM 1263 O O . ARG A 1 159 ? 2.019 25.543 -20.958 1.00 37.84 159 ARG A O 1
ATOM 1270 N N . ILE A 1 160 ? 1.232 26.163 -18.956 1.00 33.75 160 ILE A N 1
ATOM 1271 C CA . ILE A 1 160 ? 1.852 25.056 -18.219 1.00 33.75 160 ILE A CA 1
ATOM 1272 C C . ILE A 1 160 ? 0.786 23.966 -18.130 1.00 33.75 160 ILE A C 1
ATOM 1274 O O . ILE A 1 160 ? -0.137 24.037 -17.324 1.00 33.75 160 ILE A O 1
ATOM 1278 N N . SER A 1 161 ? 0.854 22.985 -19.027 1.00 38.16 161 SER A N 1
ATOM 1279 C CA . SER A 1 161 ? 0.037 21.779 -18.931 1.00 38.16 161 SER A CA 1
ATOM 1280 C C . SER A 1 161 ? 0.719 20.803 -17.976 1.00 38.16 161 SER A C 1
ATOM 1282 O O . SER A 1 161 ? 1.601 20.060 -18.402 1.00 38.16 161 SER A O 1
ATOM 1284 N N . LEU A 1 162 ? 0.324 20.789 -16.702 1.00 36.41 162 LEU A N 1
ATOM 1285 C CA . LEU A 1 162 ? 0.740 19.737 -15.775 1.00 36.41 162 LEU A CA 1
ATOM 1286 C C . LEU A 1 162 ? -0.484 19.094 -15.105 1.00 36.41 162 LEU A C 1
ATOM 1288 O O . LEU A 1 162 ? -1.260 19.751 -14.421 1.00 36.41 162 LEU A O 1
ATOM 1292 N N . VAL A 1 163 ? -0.610 17.788 -15.359 1.00 39.22 163 VAL A N 1
ATOM 1293 C CA . VAL A 1 163 ? -1.411 16.767 -14.661 1.00 39.22 163 VAL A CA 1
ATOM 1294 C C . VAL A 1 163 ? -2.934 16.964 -14.626 1.00 39.22 163 VAL A C 1
ATOM 1296 O O . VAL A 1 163 ? -3.534 17.267 -13.602 1.00 39.22 163 VAL A O 1
ATOM 1299 N N . ALA A 1 164 ? -3.595 16.662 -15.746 1.00 31.64 164 ALA A N 1
ATOM 1300 C CA . ALA A 1 164 ? -5.027 16.335 -15.754 1.00 31.64 164 ALA A CA 1
ATOM 1301 C C . ALA A 1 164 ? -5.383 15.305 -16.844 1.00 31.64 164 ALA A C 1
ATOM 1303 O O . ALA A 1 164 ? -6.385 15.447 -17.538 1.00 31.64 164 ALA A O 1
ATOM 1304 N N . LYS A 1 165 ? -4.539 14.282 -17.035 1.00 30.39 165 LYS A N 1
ATOM 1305 C CA . LYS A 1 165 ? -4.830 13.154 -17.945 1.00 30.39 165 LYS A CA 1
ATOM 1306 C C . LYS A 1 165 ? -4.933 11.783 -17.259 1.00 30.39 165 LYS A C 1
ATOM 1308 O O . LYS A 1 165 ? -5.280 10.821 -17.919 1.00 30.39 165 LYS A O 1
ATOM 1313 N N . SER A 1 166 ? -4.699 11.684 -15.949 1.00 39.81 166 SER A N 1
ATOM 1314 C CA . SER A 1 166 ? -4.499 10.384 -15.281 1.00 39.81 166 SER A CA 1
ATOM 1315 C C . SER A 1 166 ? -5.771 9.646 -14.832 1.00 39.81 166 SER A C 1
ATOM 1317 O O . SER A 1 166 ? -5.661 8.565 -14.274 1.00 39.81 166 SER A O 1
ATOM 1319 N N . LEU A 1 167 ? -6.974 10.207 -15.001 1.00 40.41 167 LEU A N 1
ATOM 1320 C CA . LEU A 1 167 ? -8.184 9.669 -14.347 1.00 40.41 167 LEU A CA 1
ATOM 1321 C C . LEU A 1 167 ? -9.355 9.389 -15.303 1.00 40.41 167 LEU A C 1
ATOM 1323 O O . LEU A 1 167 ? -10.438 9.049 -14.838 1.00 40.41 167 LEU A O 1
ATOM 1327 N N . SER A 1 168 ? -9.171 9.491 -16.626 1.00 40.50 168 SER A N 1
ATOM 1328 C CA . SER A 1 168 ? -10.247 9.165 -17.584 1.00 40.50 168 SER A CA 1
ATOM 1329 C C . SER A 1 168 ? -10.529 7.662 -17.703 1.00 40.50 168 SER A C 1
ATOM 1331 O O . SER A 1 168 ? -11.540 7.275 -18.274 1.00 40.50 168 SER A O 1
ATOM 1333 N N . TRP A 1 169 ? -9.651 6.808 -17.173 1.00 43.84 169 TRP A N 1
ATOM 1334 C CA . TRP A 1 169 ? -9.797 5.351 -17.221 1.00 43.84 169 TRP A CA 1
ATOM 1335 C C . TRP A 1 169 ? -10.743 4.793 -16.140 1.00 43.84 169 TRP A C 1
ATOM 1337 O O . TRP A 1 169 ? -11.463 3.832 -16.402 1.00 43.84 169 TRP A O 1
ATOM 1347 N N . LEU A 1 170 ? -10.852 5.444 -14.974 1.00 48.00 170 LEU A N 1
ATOM 1348 C CA . LEU A 1 170 ? -11.733 5.008 -13.873 1.00 48.00 170 LEU A CA 1
ATOM 1349 C C . LEU A 1 170 ? -13.229 5.116 -14.212 1.00 48.00 170 LEU A C 1
ATOM 1351 O O . LEU A 1 170 ? -14.061 4.474 -13.582 1.00 48.00 170 LEU A O 1
ATOM 1355 N N . SER A 1 171 ? -13.579 5.872 -15.254 1.00 41.53 171 SER A N 1
ATOM 1356 C CA . SER A 1 171 ? -14.939 5.940 -15.802 1.00 41.53 171 SER A CA 1
ATOM 1357 C C . SER A 1 171 ? -15.404 4.631 -16.451 1.00 41.53 171 SER A C 1
ATOM 1359 O O . SER A 1 171 ? -16.602 4.456 -16.645 1.00 41.53 171 SER A O 1
ATOM 1361 N N . SER A 1 172 ? -14.479 3.732 -16.807 1.00 41.88 172 SER A N 1
ATOM 1362 C CA . SER A 1 172 ? -14.780 2.520 -17.587 1.00 41.88 172 SER A CA 1
ATOM 1363 C C . SER A 1 172 ? -15.050 1.279 -16.725 1.00 41.88 172 SER A C 1
ATOM 1365 O O . SER A 1 172 ? -15.411 0.246 -17.270 1.00 41.88 172 SER A O 1
ATOM 1367 N N . PHE A 1 173 ? -14.911 1.365 -15.395 1.00 43.12 173 PHE A N 1
ATOM 1368 C CA . PHE A 1 173 ? -15.230 0.259 -14.474 1.00 43.12 173 PHE A CA 1
ATOM 1369 C C . PHE A 1 173 ? -16.704 0.202 -14.045 1.00 43.12 173 PHE A C 1
ATOM 1371 O O . PHE A 1 173 ? -17.106 -0.758 -13.402 1.00 43.12 173 PHE A O 1
ATOM 1378 N N . GLY A 1 174 ? -17.515 1.218 -14.367 1.00 38.25 174 GLY A N 1
ATOM 1379 C CA . GLY A 1 174 ? -18.858 1.383 -13.793 1.00 38.25 174 GLY A CA 1
ATOM 1380 C C . GLY A 1 174 ? -20.043 0.892 -14.632 1.00 38.25 174 GLY A C 1
ATOM 1381 O O . GLY A 1 174 ? -21.172 1.005 -14.166 1.00 38.25 174 GLY A O 1
ATOM 1382 N N . HIS A 1 175 ? -19.842 0.385 -15.852 1.00 40.19 175 HIS A N 1
ATOM 1383 C CA . HIS A 1 175 ? -20.946 -0.049 -16.720 1.00 40.19 175 HIS A CA 1
ATOM 1384 C C . HIS A 1 175 ? -20.575 -1.284 -17.539 1.00 40.19 175 HIS A C 1
ATOM 1386 O O . HIS A 1 175 ? -20.262 -1.162 -18.718 1.00 40.19 175 HIS A O 1
ATOM 1392 N N . GLN A 1 176 ? -20.631 -2.466 -16.923 1.00 40.28 176 GLN A N 1
ATOM 1393 C CA . GLN A 1 176 ? -20.890 -3.717 -17.644 1.00 40.28 176 GLN A CA 1
ATOM 1394 C C . GLN A 1 176 ? -21.269 -4.847 -16.677 1.00 40.28 176 GLN A C 1
ATOM 1396 O O . GLN A 1 176 ? -20.575 -5.841 -16.547 1.00 40.28 176 GLN A O 1
ATOM 1401 N N . GLU A 1 177 ? -22.387 -4.678 -15.978 1.00 40.38 177 GLU A N 1
ATOM 1402 C CA . GLU A 1 177 ? -23.159 -5.782 -15.401 1.00 40.38 177 GLU A CA 1
ATOM 1403 C C . GLU A 1 177 ? -24.606 -5.282 -15.262 1.00 40.38 177 GLU A C 1
ATOM 1405 O O . GLU A 1 177 ? -24.820 -4.143 -14.857 1.00 40.38 177 GLU A O 1
ATOM 1410 N N . GLN A 1 178 ? -25.581 -6.108 -15.656 1.00 37.31 178 GLN A N 1
ATOM 1411 C CA . GLN A 1 178 ? -26.990 -5.788 -15.968 1.00 37.31 178 GLN A CA 1
ATOM 1412 C C . GLN A 1 178 ? -27.264 -5.263 -17.386 1.00 37.31 178 GLN A C 1
ATOM 1414 O O . GLN A 1 178 ? -27.580 -4.099 -17.593 1.00 37.31 178 GLN A O 1
ATOM 1419 N N . THR A 1 179 ? -27.215 -6.149 -18.379 1.00 36.75 179 THR A N 1
ATOM 1420 C CA . THR A 1 179 ? -28.180 -6.192 -19.501 1.00 36.75 179 THR A CA 1
ATOM 1421 C C . THR A 1 179 ? -27.965 -7.500 -20.264 1.00 36.75 179 THR A C 1
ATOM 1423 O O . THR A 1 179 ? -27.481 -7.477 -21.377 1.00 36.75 179 THR A O 1
ATOM 1426 N N . ASP A 1 180 ? -28.283 -8.648 -19.658 1.00 32.09 180 ASP A N 1
ATOM 1427 C CA . ASP A 1 180 ? -28.445 -9.896 -20.435 1.00 32.09 180 ASP A CA 1
ATOM 1428 C C . ASP A 1 180 ? -29.485 -10.882 -19.855 1.00 32.09 180 ASP A C 1
ATOM 1430 O O . ASP A 1 180 ? -29.901 -11.809 -20.539 1.00 32.09 180 ASP A O 1
ATOM 1434 N N . GLU A 1 181 ? -30.046 -10.648 -18.660 1.00 38.06 181 GLU A N 1
ATOM 1435 C CA . GLU A 1 181 ? -31.100 -11.518 -18.093 1.00 38.06 181 GLU A CA 1
ATOM 1436 C C . GLU A 1 181 ? -32.554 -11.084 -18.379 1.00 38.06 181 GLU A C 1
ATOM 1438 O O . GLU A 1 181 ? -33.493 -11.669 -17.843 1.00 38.06 181 GLU A O 1
ATOM 1443 N N . MET A 1 182 ? -32.793 -10.099 -19.256 1.00 34.66 182 MET A N 1
ATOM 1444 C CA . MET A 1 182 ? -34.157 -9.609 -19.549 1.00 34.66 182 MET A CA 1
ATOM 1445 C C . MET A 1 182 ? -34.557 -9.656 -21.033 1.00 34.66 182 MET A C 1
ATOM 1447 O O . MET A 1 182 ? -35.385 -8.859 -21.472 1.00 34.66 182 MET A O 1
ATOM 1451 N N . GLN A 1 183 ? -33.994 -10.594 -21.806 1.00 37.25 183 GLN A N 1
ATOM 1452 C CA . GLN A 1 183 ? -34.474 -10.931 -23.162 1.00 37.25 183 GLN A CA 1
ATOM 1453 C C . GLN A 1 183 ? -34.688 -12.435 -23.423 1.00 37.25 183 GLN A C 1
ATOM 1455 O O . GLN A 1 183 ? -35.010 -12.819 -24.542 1.00 37.25 183 GLN A O 1
ATOM 1460 N N . ALA A 1 184 ? -34.602 -13.288 -22.399 1.00 44.00 184 ALA A N 1
ATOM 1461 C CA . ALA A 1 184 ? -34.947 -14.709 -22.500 1.00 44.00 184 ALA A CA 1
ATOM 1462 C C . ALA A 1 184 ? -36.200 -15.051 -21.673 1.00 44.00 184 ALA A C 1
ATOM 1464 O O . ALA A 1 184 ? -36.150 -15.877 -20.761 1.00 44.00 184 ALA A O 1
ATOM 1465 N N . ARG A 1 185 ? -37.322 -14.388 -21.980 1.00 38.56 185 ARG A N 1
ATOM 1466 C CA . ARG A 1 185 ? -38.688 -14.830 -21.657 1.00 38.56 185 ARG A CA 1
ATOM 1467 C C . ARG A 1 185 ? -39.645 -14.419 -22.762 1.00 38.56 185 ARG A C 1
ATOM 1469 O O . ARG A 1 185 ? -39.562 -13.245 -23.180 1.00 38.56 185 ARG A O 1
#

InterPro domains:
  IPR031100 LOG family [PF03641] (31-119)

pLDDT: mean 73.41, std 23.98, range [30.39, 98.31]

Secondary structure (DSSP, 8-state):
-HHHHHHHHHTT-S--TT---S--PPP-SSSHHHHHHHHHTT-S-EEE-S--HHHHHHHHHHHHHHHTTS----EEEE-GGGTTHHHHHHHHHHHHTT--SS-HHHH-EEESSHHHHHHHHHHHTTSPPPP-----HHHHHHHH--S-S-----S-------S-STTSSGGGGSS-SSSSSSS--

Organism: NCBI:txid265537